Protein AF-A0A6I5MZ39-F1 (afdb_monomer_lite)

InterPro domains:
  IPR025699 ABC-2 membrane transporter-like [PF13346] (10-221)

Organism: NCBI:txid2614131

Radius of gyration: 19.81 Å; chains: 1; bounding box: 48×42×51 Å

pLDDT: mean 72.32, std 10.76, range [39.38, 86.19]

Structure (mmCIF, N/CA/C/O backbone):
data_AF-A0A6I5MZ39-F1
#
_entry.id   AF-A0A6I5MZ39-F1
#
loop_
_atom_site.group_PDB
_atom_site.id
_atom_site.type_symbol
_atom_site.label_atom_id
_atom_site.label_alt_id
_atom_site.label_comp_id
_atom_site.label_asym_id
_atom_site.label_entity_id
_atom_site.label_seq_id
_atom_site.pdbx_PDB_ins_code
_atom_site.Cartn_x
_atom_site.Cartn_y
_atom_site.Cartn_z
_atom_site.occupancy
_atom_site.B_iso_or_equiv
_atom_site.auth_seq_id
_atom_site.auth_comp_id
_atom_site.auth_asym_id
_atom_site.auth_atom_id
_atom_site.pdbx_PDB_model_num
ATOM 1 N N . MET A 1 1 ? -19.966 18.564 14.436 1.00 49.34 1 MET A N 1
ATOM 2 C CA . MET A 1 1 ? -18.890 18.215 13.482 1.00 49.34 1 MET A CA 1
ATOM 3 C C . MET A 1 1 ? -17.490 18.315 14.089 1.00 49.34 1 MET A C 1
ATOM 5 O O . MET A 1 1 ? -16.669 17.479 13.745 1.00 49.34 1 MET A O 1
ATOM 9 N N . ASP A 1 2 ? -17.203 19.226 15.031 1.00 58.03 2 ASP A N 1
ATOM 10 C CA . ASP A 1 2 ? -15.835 19.356 15.584 1.00 58.03 2 ASP A CA 1
ATOM 11 C C . ASP A 1 2 ? -15.337 18.185 16.440 1.00 58.03 2 ASP A C 1
ATOM 13 O O . ASP A 1 2 ? -14.178 17.800 16.319 1.00 58.03 2 ASP A O 1
ATOM 17 N N . LYS A 1 3 ? -16.200 17.568 17.263 1.00 60.16 3 LYS A N 1
ATOM 18 C CA . LYS A 1 3 ? -15.802 16.422 18.106 1.00 60.16 3 LYS A CA 1
ATOM 19 C C . LYS A 1 3 ? -15.348 15.202 17.301 1.00 60.16 3 LYS A C 1
ATOM 21 O O . LYS A 1 3 ? -14.524 14.435 17.7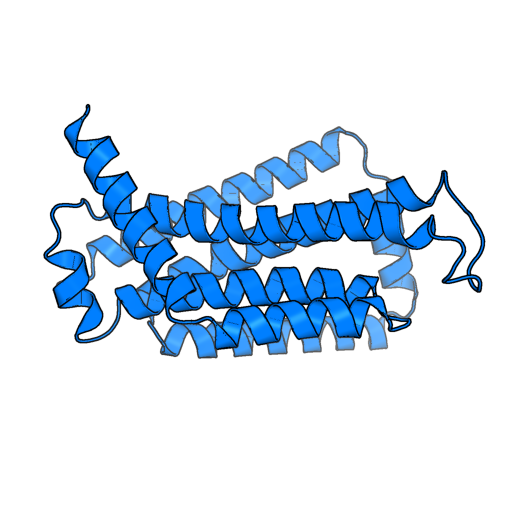70 1.00 60.16 3 LYS A O 1
ATOM 26 N N . GLU A 1 4 ? -15.890 15.011 16.104 1.00 58.03 4 GLU A N 1
ATOM 27 C CA . GLU A 1 4 ? -15.573 13.844 15.278 1.00 58.03 4 GLU A CA 1
ATOM 28 C C . GLU A 1 4 ? -14.190 13.983 14.625 1.00 58.03 4 GLU A C 1
ATOM 30 O O . GLU A 1 4 ? -13.377 13.060 14.652 1.00 58.03 4 GLU A O 1
ATOM 35 N N . ASN A 1 5 ? -13.879 15.191 14.145 1.00 62.12 5 ASN A N 1
ATOM 36 C CA . ASN A 1 5 ? -12.569 15.522 13.592 1.00 62.12 5 ASN A CA 1
ATOM 37 C C . ASN A 1 5 ? -11.463 15.514 14.654 1.00 62.12 5 ASN A C 1
ATOM 39 O O . ASN A 1 5 ? -10.340 15.112 14.356 1.00 62.12 5 ASN A O 1
ATOM 43 N N . THR A 1 6 ? -11.737 15.954 15.886 1.00 62.53 6 THR A N 1
ATOM 44 C CA . THR A 1 6 ? -10.731 15.915 16.962 1.00 62.53 6 THR A CA 1
ATOM 45 C C . THR A 1 6 ? -10.413 14.490 17.405 1.00 62.53 6 THR A C 1
ATOM 47 O O . THR A 1 6 ? -9.251 14.196 17.680 1.00 62.53 6 THR A O 1
ATOM 50 N N . VAL A 1 7 ? -11.400 13.590 17.395 1.00 66.56 7 VAL A N 1
ATOM 51 C CA . VAL A 1 7 ? -11.199 12.162 17.686 1.00 66.56 7 VAL A CA 1
ATOM 52 C C . VAL A 1 7 ? -10.332 11.493 16.615 1.00 66.56 7 VAL A C 1
ATOM 54 O O . VAL A 1 7 ? -9.343 10.850 16.964 1.00 66.56 7 VAL A O 1
ATOM 57 N N . MET A 1 8 ? -10.622 11.711 15.325 1.00 68.56 8 MET A N 1
ATOM 58 C CA . MET A 1 8 ? -9.792 11.175 14.231 1.00 68.56 8 MET A CA 1
ATOM 59 C C . MET A 1 8 ? -8.360 11.727 14.248 1.00 68.56 8 MET A C 1
ATOM 61 O O . MET A 1 8 ? -7.406 10.997 13.998 1.00 68.56 8 MET A O 1
ATOM 65 N N . LYS A 1 9 ? -8.176 13.008 14.593 1.00 68.75 9 LYS A N 1
ATOM 66 C CA . LYS A 1 9 ? -6.834 13.589 14.764 1.00 68.75 9 LYS A CA 1
ATOM 67 C C . LYS A 1 9 ? -6.064 12.930 15.909 1.00 68.75 9 LYS A C 1
ATOM 69 O O . LYS A 1 9 ? -4.863 12.719 15.780 1.00 68.75 9 LYS A O 1
ATOM 74 N N . GLY A 1 10 ? -6.733 12.604 17.016 1.00 71.19 10 GLY A N 1
ATOM 75 C CA . GLY A 1 10 ? -6.099 11.968 18.174 1.00 71.19 10 GLY A CA 1
ATOM 76 C C . GLY A 1 10 ? -5.543 10.579 17.864 1.00 71.19 10 GLY A C 1
ATOM 77 O O . GLY A 1 10 ? -4.457 10.229 18.325 1.00 71.19 10 GLY A O 1
ATOM 78 N N . LEU A 1 11 ? -6.251 9.813 17.039 1.00 73.00 11 LEU A N 1
ATOM 79 C CA . LEU A 1 11 ? -5.836 8.468 16.661 1.00 73.00 11 LEU A CA 1
ATOM 80 C C . LEU A 1 11 ? -4.684 8.505 15.626 1.00 73.00 11 LEU A C 1
ATOM 82 O O . LEU A 1 11 ? -3.687 7.804 15.801 1.00 73.00 11 LEU A O 1
ATOM 86 N N . LEU A 1 12 ? -4.700 9.470 14.694 1.00 71.62 12 LEU A N 1
ATOM 87 C CA . LEU A 1 12 ? -3.553 9.738 13.810 1.00 71.62 12 LEU A CA 1
ATOM 88 C C . LEU A 1 12 ? -2.300 10.163 14.592 1.00 71.62 12 LEU A C 1
ATOM 90 O O . LEU A 1 12 ? -1.183 9.775 14.248 1.00 71.62 12 LEU A O 1
ATOM 94 N N . ILE A 1 13 ? -2.465 10.950 15.662 1.00 77.75 13 ILE A N 1
ATOM 95 C CA . ILE A 1 13 ? -1.357 11.336 16.550 1.00 77.75 13 ILE A CA 1
ATOM 96 C C . ILE A 1 13 ? -0.809 10.115 17.299 1.00 77.75 13 ILE A C 1
ATOM 98 O O . ILE A 1 13 ? 0.408 10.009 17.448 1.00 77.75 13 ILE A O 1
ATOM 102 N N . LYS A 1 14 ? -1.668 9.182 17.736 1.00 76.06 14 LYS A N 1
ATOM 103 C CA . LYS A 1 14 ? -1.237 7.900 18.322 1.00 76.06 14 LYS A CA 1
ATOM 104 C C . LYS A 1 14 ? -0.375 7.120 17.323 1.00 76.06 14 LYS A C 1
ATOM 106 O O . LYS A 1 14 ? 0.725 6.700 17.688 1.00 76.06 14 LYS A O 1
ATOM 111 N N . ASP A 1 15 ? -0.832 6.983 16.079 1.00 73.38 15 ASP A N 1
ATOM 112 C CA . ASP A 1 15 ? -0.087 6.282 15.025 1.00 73.38 15 ASP A CA 1
ATOM 113 C C . ASP A 1 15 ? 1.254 6.982 14.717 1.00 73.38 15 ASP A C 1
ATOM 115 O O . ASP A 1 15 ? 2.275 6.315 14.548 1.00 73.38 15 ASP A O 1
ATOM 119 N N . LEU A 1 16 ? 1.310 8.318 14.744 1.00 73.56 16 LEU A N 1
ATOM 120 C CA . LEU A 1 16 ? 2.557 9.075 14.573 1.00 73.56 16 LEU A CA 1
ATOM 121 C C . LEU A 1 16 ? 3.521 8.925 15.765 1.00 73.56 16 LEU A C 1
ATOM 123 O O . LEU A 1 16 ? 4.738 8.833 15.581 1.00 73.56 16 LEU A O 1
ATOM 127 N N . LEU A 1 17 ? 3.001 8.874 16.996 1.00 75.25 17 LEU A N 1
ATOM 128 C CA . LEU A 1 17 ? 3.818 8.617 18.184 1.00 75.25 17 LEU A CA 1
ATOM 129 C C . LEU A 1 17 ? 4.459 7.229 18.124 1.00 75.25 17 LEU A C 1
ATOM 131 O O . LEU A 1 17 ? 5.620 7.075 18.499 1.00 75.25 17 LEU A O 1
ATOM 135 N N . TRP A 1 18 ? 3.728 6.241 17.607 1.00 71.38 18 TRP A N 1
ATOM 136 C CA . TRP A 1 18 ? 4.246 4.891 17.418 1.00 71.38 18 TRP A CA 1
ATOM 137 C C . TRP A 1 18 ? 5.471 4.874 16.489 1.00 71.38 18 TRP A C 1
ATOM 139 O O . TRP A 1 18 ? 6.449 4.182 16.778 1.00 71.38 18 TRP A O 1
ATOM 149 N N . TRP A 1 19 ? 5.484 5.696 15.434 1.00 66.94 19 TRP A N 1
ATOM 150 C CA . TRP A 1 19 ? 6.660 5.873 14.567 1.00 66.94 19 TRP A CA 1
ATOM 151 C C . TRP A 1 19 ? 7.855 6.459 15.316 1.00 66.94 19 TRP A C 1
ATOM 153 O O . TRP A 1 19 ? 8.976 5.972 15.175 1.00 66.94 19 TRP A O 1
ATOM 163 N N . ARG A 1 20 ? 7.622 7.457 16.174 1.00 71.19 20 ARG A N 1
ATOM 164 C CA . ARG A 1 20 ? 8.689 8.035 17.002 1.00 71.19 20 ARG A CA 1
ATOM 165 C C . ARG A 1 20 ? 9.317 6.999 17.938 1.00 71.19 20 ARG A C 1
ATOM 167 O O . ARG A 1 20 ? 10.501 7.101 18.236 1.00 71.19 20 ARG A O 1
ATOM 174 N N . THR A 1 21 ? 8.550 6.016 18.399 1.00 75.81 21 THR A N 1
ATOM 175 C CA . THR A 1 21 ? 9.062 4.932 19.248 1.00 75.81 21 THR A CA 1
ATOM 176 C C . THR A 1 21 ? 9.806 3.862 18.442 1.00 75.81 21 THR A C 1
ATOM 178 O O . THR A 1 21 ? 10.791 3.311 18.925 1.00 75.81 21 THR A O 1
ATOM 181 N N . ASN A 1 22 ? 9.403 3.601 17.195 1.00 77.38 22 ASN A N 1
ATOM 182 C CA . ASN A 1 22 ? 9.972 2.549 16.344 1.00 77.38 22 ASN A CA 1
ATOM 183 C C . ASN A 1 22 ? 11.076 3.053 15.396 1.00 77.38 22 ASN A C 1
ATOM 185 O O . ASN A 1 22 ? 11.167 2.619 14.248 1.00 77.38 22 ASN A O 1
ATOM 189 N N . VAL A 1 23 ? 11.967 3.927 15.884 1.00 77.50 23 VAL A N 1
ATOM 190 C CA . VAL A 1 23 ? 13.071 4.516 15.092 1.00 77.50 23 VAL A CA 1
ATOM 191 C C . VAL A 1 23 ? 13.934 3.451 14.409 1.00 77.50 23 VAL A C 1
ATOM 193 O O . VAL A 1 23 ? 14.389 3.660 13.290 1.00 77.50 23 VAL A O 1
ATOM 196 N N . ALA A 1 24 ? 14.115 2.285 15.036 1.00 79.69 24 ALA A N 1
ATOM 197 C CA . ALA A 1 24 ? 14.862 1.172 14.452 1.00 79.69 24 ALA A CA 1
ATOM 198 C C . ALA A 1 24 ? 14.246 0.668 13.133 1.00 79.69 24 ALA A C 1
ATOM 200 O O . ALA A 1 24 ? 14.974 0.420 12.176 1.00 79.69 24 ALA A O 1
ATOM 201 N N . GLN A 1 25 ? 12.915 0.568 13.042 1.00 77.12 25 GLN A N 1
ATOM 202 C CA . GLN A 1 25 ? 12.241 0.145 11.808 1.00 77.12 25 GLN A CA 1
ATOM 203 C C . GLN A 1 25 ? 12.386 1.197 10.703 1.00 77.12 25 GLN A C 1
ATOM 205 O O . GLN A 1 25 ? 12.624 0.849 9.547 1.00 77.12 25 GLN A O 1
ATOM 210 N N . ILE A 1 26 ? 12.322 2.481 11.067 1.00 80.19 26 ILE A N 1
ATOM 211 C CA . ILE A 1 26 ? 12.570 3.598 10.144 1.00 80.19 26 ILE A CA 1
ATOM 212 C C . ILE A 1 26 ? 14.010 3.556 9.630 1.00 80.19 26 ILE A C 1
ATOM 214 O O . ILE A 1 26 ? 14.243 3.694 8.432 1.00 80.19 26 ILE A O 1
ATOM 218 N N . ALA A 1 27 ? 14.973 3.337 10.525 1.00 83.06 27 ALA A N 1
ATOM 219 C CA . ALA A 1 27 ? 16.387 3.263 10.183 1.00 83.06 27 ALA A CA 1
ATOM 220 C C . ALA A 1 27 ? 16.676 2.099 9.225 1.00 83.06 27 ALA A C 1
ATOM 222 O O . ALA A 1 27 ? 17.417 2.280 8.262 1.00 83.06 27 ALA A O 1
ATOM 223 N N . VAL A 1 28 ? 16.051 0.935 9.437 1.00 84.94 28 VAL A N 1
ATOM 224 C CA . VAL A 1 28 ? 16.162 -0.212 8.522 1.00 84.94 28 VAL A CA 1
ATOM 225 C C . VAL A 1 28 ? 15.576 0.119 7.150 1.00 84.94 28 VAL A C 1
ATOM 227 O O . VAL A 1 28 ? 16.237 -0.134 6.146 1.00 84.94 28 VAL A O 1
ATOM 230 N N . LEU A 1 29 ? 14.384 0.724 7.085 1.00 83.12 29 LEU A N 1
ATOM 231 C CA . LEU A 1 29 ? 13.783 1.152 5.815 1.00 83.12 29 LEU A CA 1
ATOM 232 C C . LEU A 1 29 ? 14.675 2.161 5.078 1.00 83.12 29 LEU A C 1
ATOM 234 O O . LEU A 1 29 ? 14.913 2.010 3.882 1.00 83.12 29 LEU A O 1
ATOM 238 N N . ALA A 1 30 ? 15.219 3.149 5.789 1.00 82.75 30 ALA A N 1
ATOM 239 C CA . ALA A 1 30 ? 16.128 4.139 5.217 1.00 82.75 30 ALA A CA 1
ATOM 240 C C . ALA A 1 30 ? 17.433 3.500 4.708 1.00 82.75 30 ALA A C 1
ATOM 242 O O . ALA A 1 30 ? 17.871 3.795 3.597 1.00 82.75 30 ALA A O 1
ATOM 243 N N . ALA A 1 31 ? 18.027 2.585 5.479 1.00 84.88 31 ALA A N 1
ATOM 244 C CA . ALA A 1 31 ? 19.218 1.846 5.067 1.00 84.88 31 ALA A CA 1
ATOM 245 C C . ALA A 1 31 ? 18.956 1.004 3.810 1.00 84.88 31 ALA A C 1
ATOM 247 O O . ALA A 1 31 ? 19.798 0.965 2.913 1.00 84.88 31 ALA A O 1
ATOM 248 N N . LEU A 1 32 ? 17.774 0.385 3.715 1.00 82.00 32 LEU A N 1
ATOM 249 C CA . LEU A 1 32 ? 17.356 -0.387 2.548 1.00 82.00 32 LEU A CA 1
ATOM 250 C C . LEU A 1 32 ? 17.297 0.495 1.292 1.00 82.00 32 LEU A C 1
ATOM 252 O O . LEU A 1 32 ? 17.855 0.133 0.259 1.00 82.00 32 LEU A O 1
ATOM 256 N N . VAL A 1 33 ? 16.687 1.680 1.401 1.00 81.69 33 VAL A N 1
ATOM 257 C CA . VAL A 1 33 ? 16.603 2.656 0.302 1.00 81.69 33 VAL A CA 1
ATOM 258 C C . VAL A 1 33 ? 17.989 3.082 -0.166 1.00 81.69 33 VAL A C 1
ATOM 260 O O . VAL A 1 33 ? 18.241 3.110 -1.371 1.00 81.69 33 VAL A O 1
ATOM 263 N N . VAL A 1 34 ? 18.896 3.394 0.762 1.00 81.31 34 VAL A N 1
ATOM 264 C CA . VAL A 1 34 ? 20.268 3.805 0.427 1.00 81.31 34 VAL A CA 1
ATOM 265 C C . VAL A 1 34 ? 21.027 2.660 -0.242 1.00 81.31 34 VAL A C 1
ATOM 267 O O . VAL A 1 34 ? 21.613 2.855 -1.304 1.00 81.31 34 VAL A O 1
ATOM 270 N N . CYS A 1 35 ? 20.967 1.456 0.330 1.00 80.94 35 CYS A N 1
ATOM 271 C CA . CYS A 1 35 ? 21.651 0.279 -0.201 1.00 80.94 35 CYS A CA 1
ATOM 272 C C . CYS A 1 35 ? 21.193 -0.040 -1.630 1.00 80.94 35 CYS A C 1
ATOM 274 O O . CYS A 1 35 ? 22.022 -0.177 -2.530 1.00 80.94 35 CYS A O 1
ATOM 276 N N . TYR A 1 36 ? 19.878 -0.062 -1.864 1.00 77.00 36 TYR A N 1
ATOM 277 C CA . TYR A 1 36 ? 19.345 -0.311 -3.197 1.00 77.00 36 TYR A CA 1
ATOM 278 C C . TYR A 1 36 ? 19.619 0.831 -4.174 1.00 77.00 36 TYR A C 1
ATOM 280 O O . TYR A 1 36 ? 19.832 0.548 -5.350 1.00 77.00 36 TYR A O 1
ATOM 288 N N . SER A 1 37 ? 19.679 2.087 -3.715 1.00 73.12 37 SER A N 1
ATOM 289 C CA . SER A 1 37 ? 20.019 3.237 -4.570 1.00 73.12 37 SER A CA 1
ATOM 290 C C . SER A 1 37 ? 21.448 3.177 -5.116 1.00 73.12 37 SER A C 1
ATOM 292 O O . SER A 1 37 ? 21.699 3.718 -6.189 1.00 73.12 37 SER A O 1
ATOM 294 N N . CYS A 1 38 ? 22.365 2.509 -4.411 1.00 71.75 38 CYS A N 1
ATOM 295 C CA . CYS A 1 38 ? 23.747 2.296 -4.850 1.00 71.75 38 CYS A CA 1
ATOM 296 C C . CYS A 1 38 ? 23.948 0.994 -5.647 1.00 71.75 38 CYS A C 1
ATOM 298 O O . CYS A 1 38 ? 25.041 0.757 -6.151 1.00 71.75 38 CYS A O 1
ATOM 300 N N . SER A 1 39 ? 22.929 0.137 -5.729 1.00 74.88 39 SER A N 1
ATOM 301 C CA . SER A 1 39 ? 22.985 -1.140 -6.453 1.00 74.88 39 SER A CA 1
ATOM 302 C C . SER A 1 39 ? 22.513 -0.993 -7.900 1.00 74.88 39 SER A C 1
ATOM 304 O O . SER A 1 39 ? 21.777 -0.062 -8.204 1.00 74.88 39 SER A O 1
ATOM 306 N N . ASP A 1 40 ? 22.814 -1.950 -8.780 1.00 66.94 40 ASP A N 1
ATOM 307 C CA . ASP A 1 40 ? 22.222 -1.984 -10.130 1.00 66.94 40 ASP A CA 1
ATOM 308 C C . ASP A 1 40 ? 20.707 -2.285 -10.111 1.00 66.94 40 ASP A C 1
ATOM 310 O O . ASP A 1 40 ? 19.979 -1.965 -11.050 1.00 66.94 40 ASP A O 1
ATOM 314 N N . ALA A 1 41 ? 20.190 -2.815 -8.997 1.00 69.75 41 ALA A N 1
ATOM 315 C CA . ALA A 1 41 ? 18.792 -3.203 -8.804 1.00 69.75 41 ALA A CA 1
ATOM 316 C C . ALA A 1 41 ? 17.913 -2.093 -8.179 1.00 69.75 41 ALA A C 1
ATOM 318 O O . ALA A 1 41 ? 16.965 -2.384 -7.442 1.00 69.75 41 ALA A O 1
ATOM 319 N N . ARG A 1 42 ? 18.190 -0.812 -8.474 1.00 71.44 42 ARG A N 1
ATOM 320 C CA . ARG A 1 42 ? 17.499 0.366 -7.884 1.00 71.44 42 ARG A CA 1
ATOM 321 C C . ARG A 1 42 ? 15.977 0.289 -7.986 1.00 71.44 42 ARG A C 1
ATOM 323 O O . ARG A 1 42 ? 15.268 0.495 -7.006 1.00 71.44 42 ARG A O 1
ATOM 330 N N . ILE A 1 43 ? 15.489 -0.059 -9.176 1.00 70.75 43 ILE A N 1
ATOM 331 C CA . ILE A 1 43 ? 14.060 -0.177 -9.495 1.00 70.75 43 ILE A CA 1
ATOM 332 C C . ILE A 1 43 ? 13.371 -1.199 -8.584 1.00 70.75 43 ILE A C 1
ATOM 334 O O . ILE A 1 43 ? 12.319 -0.921 -8.005 1.00 70.75 43 ILE A O 1
ATOM 338 N N . PHE A 1 44 ? 13.979 -2.377 -8.440 1.00 71.81 44 PHE A N 1
ATOM 339 C CA . PHE A 1 44 ? 13.460 -3.434 -7.582 1.00 71.81 44 PHE A CA 1
ATOM 340 C C . PHE A 1 44 ? 13.443 -2.986 -6.119 1.00 71.81 44 PHE A C 1
ATOM 342 O O . PHE A 1 44 ? 12.431 -3.140 -5.436 1.00 71.81 44 PHE A O 1
ATOM 349 N N . GLY A 1 45 ? 14.523 -2.355 -5.659 1.00 75.88 45 GLY A N 1
ATOM 350 C CA . GLY A 1 45 ? 14.622 -1.840 -4.298 1.00 75.88 45 GLY A CA 1
ATOM 351 C C . GLY A 1 45 ? 13.563 -0.800 -3.941 1.00 75.88 45 GLY A C 1
ATOM 352 O O . GLY A 1 45 ? 13.004 -0.844 -2.842 1.00 75.88 45 GLY A O 1
ATOM 353 N N . TYR A 1 46 ? 13.228 0.103 -4.864 1.00 77.50 46 TYR A N 1
ATOM 354 C CA . TYR A 1 46 ? 12.177 1.101 -4.645 1.00 77.50 46 TYR A CA 1
ATOM 355 C C . TYR A 1 46 ? 10.788 0.467 -4.546 1.00 77.50 46 TYR A C 1
ATOM 357 O O . TYR A 1 46 ? 10.052 0.757 -3.600 1.00 77.50 46 TYR A O 1
ATOM 365 N N . LEU A 1 47 ? 10.453 -0.454 -5.456 1.00 77.94 47 LEU A N 1
ATOM 366 C CA . LEU A 1 47 ? 9.191 -1.203 -5.397 1.00 77.94 47 LEU A CA 1
ATOM 367 C C . LEU A 1 47 ? 9.079 -2.006 -4.097 1.00 77.94 47 LEU A C 1
ATOM 369 O O . LEU A 1 47 ? 8.059 -1.957 -3.408 1.00 77.94 47 LEU A O 1
ATOM 373 N N . PHE A 1 48 ? 10.150 -2.704 -3.734 1.00 80.12 48 PHE A N 1
ATOM 374 C CA . PHE A 1 48 ? 10.201 -3.526 -2.535 1.00 80.12 48 PHE A CA 1
ATOM 375 C C . PHE A 1 48 ? 10.061 -2.694 -1.252 1.00 80.12 48 PHE A C 1
ATOM 377 O O . PHE A 1 48 ? 9.317 -3.075 -0.348 1.00 80.12 48 PHE A O 1
ATOM 384 N N . THR A 1 49 ? 10.687 -1.515 -1.193 1.00 82.81 49 THR A N 1
ATOM 385 C CA . THR A 1 49 ? 10.559 -0.595 -0.050 1.00 82.81 49 THR A CA 1
ATOM 386 C C . THR A 1 49 ? 9.115 -0.122 0.135 1.00 82.81 49 THR A C 1
ATOM 388 O O . THR A 1 49 ? 8.608 -0.119 1.261 1.00 82.81 49 THR A O 1
ATOM 391 N N . CYS A 1 50 ? 8.421 0.236 -0.952 1.00 83.31 50 CYS A N 1
ATOM 392 C CA . CYS A 1 50 ? 7.003 0.603 -0.894 1.00 83.31 50 CYS A CA 1
ATOM 393 C C . CYS A 1 50 ? 6.154 -0.536 -0.314 1.00 83.31 50 CYS A C 1
ATOM 395 O O . CYS A 1 50 ? 5.350 -0.303 0.589 1.00 83.31 50 CYS A O 1
ATOM 397 N N . LEU A 1 51 ? 6.372 -1.772 -0.774 1.00 82.75 51 LEU A N 1
ATOM 398 C CA . LEU A 1 51 ? 5.628 -2.944 -0.300 1.00 82.75 51 LEU A CA 1
ATOM 399 C C . LEU A 1 51 ? 5.895 -3.258 1.178 1.00 82.75 51 LEU A C 1
ATOM 401 O O . LEU A 1 51 ? 4.946 -3.484 1.931 1.00 82.75 51 LEU A O 1
ATOM 405 N N . ILE A 1 52 ? 7.156 -3.213 1.627 1.00 84.19 52 ILE A N 1
ATOM 406 C CA . ILE A 1 52 ? 7.479 -3.403 3.051 1.00 84.19 52 ILE A CA 1
ATOM 407 C C . ILE A 1 52 ? 6.797 -2.329 3.896 1.00 84.19 52 ILE A C 1
ATOM 409 O O . ILE A 1 52 ? 6.244 -2.638 4.950 1.00 84.19 52 ILE A O 1
ATOM 413 N N . THR A 1 53 ? 6.800 -1.077 3.434 1.00 84.50 53 THR A N 1
ATOM 414 C CA . THR A 1 53 ? 6.182 0.030 4.172 1.00 84.50 53 THR A CA 1
ATOM 415 C C . THR A 1 53 ? 4.697 -0.249 4.413 1.00 84.50 53 THR A C 1
ATOM 417 O O . THR A 1 53 ? 4.242 -0.169 5.553 1.00 84.50 53 THR A O 1
ATOM 420 N N . VAL A 1 54 ? 3.950 -0.673 3.386 1.00 86.19 54 VAL A N 1
ATOM 421 C CA . VAL A 1 54 ? 2.536 -1.078 3.535 1.00 86.19 54 VAL A CA 1
ATOM 422 C C . VAL A 1 54 ? 2.385 -2.230 4.526 1.00 86.19 54 VAL A C 1
ATOM 424 O O . VAL A 1 54 ? 1.516 -2.182 5.395 1.00 86.19 54 VAL A O 1
ATOM 427 N N . ALA A 1 55 ? 3.238 -3.252 4.432 1.00 83.25 55 ALA A N 1
ATOM 428 C CA . ALA A 1 55 ? 3.188 -4.411 5.320 1.00 83.25 55 ALA A CA 1
ATOM 429 C C . ALA A 1 55 ? 3.399 -4.031 6.797 1.00 83.25 55 ALA A C 1
ATOM 431 O O . ALA A 1 55 ? 2.719 -4.568 7.675 1.00 83.25 55 ALA A O 1
ATOM 432 N N . VAL A 1 56 ? 4.285 -3.068 7.078 1.00 83.69 56 VAL A N 1
ATOM 433 C CA . VAL A 1 56 ? 4.487 -2.523 8.430 1.00 83.69 56 VAL A CA 1
ATOM 434 C C . VAL A 1 56 ? 3.213 -1.839 8.934 1.00 83.69 56 VAL A C 1
ATOM 436 O O . VAL A 1 56 ? 2.785 -2.126 10.052 1.00 83.69 56 VAL A O 1
ATOM 439 N N . PHE A 1 57 ? 2.561 -1.006 8.115 1.00 83.75 57 PHE A N 1
ATOM 440 C CA . PHE A 1 57 ? 1.314 -0.323 8.497 1.00 83.75 57 PHE A CA 1
ATOM 441 C C . PHE A 1 57 ? 0.129 -1.274 8.687 1.00 83.75 57 PHE A C 1
ATOM 443 O O . PHE A 1 57 ? -0.666 -1.104 9.610 1.00 83.75 57 PHE A O 1
ATOM 450 N N . ILE A 1 58 ? 0.027 -2.322 7.872 1.00 82.69 58 ILE A N 1
ATOM 451 C CA . ILE A 1 58 ? -0.953 -3.383 8.118 1.00 82.69 58 ILE A CA 1
ATOM 452 C C . ILE A 1 58 ? -0.644 -4.054 9.460 1.00 82.69 58 ILE A C 1
ATOM 454 O O . ILE A 1 58 ? -1.552 -4.283 10.256 1.00 82.69 58 ILE A O 1
ATOM 458 N N . GLY A 1 59 ? 0.634 -4.317 9.750 1.00 77.50 59 GLY A N 1
ATOM 459 C CA . GLY A 1 59 ? 1.072 -4.873 11.026 1.00 77.50 59 GLY A CA 1
ATOM 460 C C . GLY A 1 59 ? 0.652 -4.024 12.229 1.00 77.50 59 GLY A C 1
ATOM 461 O O . GLY A 1 59 ? 0.127 -4.564 13.204 1.00 77.50 59 GLY A O 1
ATOM 462 N N . THR A 1 60 ? 0.809 -2.702 12.173 1.00 79.19 60 THR A N 1
ATOM 463 C CA . THR A 1 60 ? 0.351 -1.829 13.269 1.00 79.19 60 THR A CA 1
ATOM 464 C C . THR A 1 60 ? -1.167 -1.865 13.426 1.00 79.19 60 THR A C 1
ATOM 466 O O . THR A 1 60 ? -1.663 -1.953 14.549 1.00 79.19 60 THR A O 1
ATOM 469 N N . ALA A 1 61 ? -1.910 -1.898 12.317 1.00 79.38 61 ALA A N 1
ATOM 470 C CA . ALA A 1 61 ? -3.362 -2.030 12.347 1.00 79.38 61 ALA A CA 1
ATOM 471 C C . ALA A 1 61 ? -3.823 -3.361 12.968 1.00 79.38 61 ALA A C 1
ATOM 473 O O . ALA A 1 61 ? -4.798 -3.360 13.717 1.00 79.38 61 ALA A O 1
ATOM 474 N N . THR A 1 62 ? -3.137 -4.485 12.710 1.00 79.94 62 THR A N 1
ATOM 475 C CA . THR A 1 62 ? -3.497 -5.769 13.350 1.00 79.94 62 THR A CA 1
ATOM 476 C C . THR A 1 62 ? -3.166 -5.773 14.838 1.00 79.94 62 THR A C 1
ATOM 478 O O . THR A 1 62 ? -3.957 -6.269 15.635 1.00 79.94 62 THR A O 1
ATOM 481 N N . ALA A 1 63 ? -2.041 -5.165 15.227 1.00 74.94 63 ALA A N 1
ATOM 482 C CA . ALA A 1 63 ? -1.620 -5.094 16.624 1.00 74.94 63 ALA A CA 1
ATOM 483 C C . ALA A 1 63 ? -2.625 -4.322 17.498 1.00 74.94 63 ALA A C 1
ATOM 485 O O . ALA A 1 63 ? -2.801 -4.662 18.664 1.00 74.94 63 ALA A O 1
ATOM 486 N N . ASP A 1 64 ? -3.325 -3.333 16.932 1.00 74.62 64 ASP A N 1
ATOM 487 C CA . ASP A 1 64 ? -4.395 -2.592 17.613 1.00 74.62 64 ASP A CA 1
ATOM 488 C C . ASP A 1 64 ? -5.671 -3.427 17.850 1.00 74.62 64 ASP A C 1
ATOM 490 O O . ASP A 1 64 ? -6.487 -3.065 18.696 1.00 74.62 64 ASP A O 1
ATOM 494 N N . VAL A 1 65 ? -5.858 -4.536 17.126 1.00 74.00 65 VAL A N 1
ATOM 495 C CA . VAL A 1 65 ? -7.051 -5.406 17.202 1.00 74.00 65 VAL A CA 1
ATOM 496 C C . VAL A 1 65 ? -6.778 -6.679 18.021 1.00 74.00 65 VAL A C 1
ATOM 498 O O . VAL A 1 65 ? -7.686 -7.462 18.294 1.00 74.00 65 VAL A O 1
ATOM 501 N N . GLU A 1 66 ? -5.545 -6.877 18.486 1.00 75.06 66 GLU A N 1
ATOM 502 C CA . GLU A 1 66 ? -5.115 -8.093 19.175 1.00 75.06 66 GLU A CA 1
ATOM 503 C C . GLU A 1 66 ? -4.957 -7.924 20.691 1.00 75.06 66 GLU A C 1
ATOM 505 O O . GLU A 1 66 ? -4.426 -6.931 21.193 1.00 75.06 66 GLU A O 1
ATOM 510 N N . GLY A 1 67 ? -5.355 -8.966 21.427 1.00 71.19 67 GLY A N 1
ATOM 511 C CA . GLY A 1 67 ? -5.027 -9.154 22.841 1.00 71.19 67 GLY A CA 1
ATOM 512 C C . GLY A 1 67 ? -5.394 -7.968 23.738 1.00 71.19 67 GLY A C 1
ATOM 513 O O . GLY A 1 67 ? -6.496 -7.424 23.675 1.00 71.19 67 GLY A O 1
ATOM 514 N N . ASN A 1 68 ? -4.456 -7.571 24.601 1.00 65.75 68 ASN A N 1
ATOM 515 C CA . ASN A 1 68 ? -4.647 -6.455 25.533 1.00 65.75 68 ASN A CA 1
ATOM 516 C C . ASN A 1 68 ? -4.664 -5.081 24.840 1.00 65.75 68 ASN A C 1
ATOM 518 O O . ASN A 1 68 ? -5.297 -4.154 25.349 1.00 65.75 68 ASN A O 1
ATOM 522 N N . SER A 1 69 ? -4.028 -4.955 23.674 1.00 64.38 69 SER A N 1
ATOM 523 C CA . SER A 1 69 ? -3.980 -3.718 22.885 1.00 64.38 69 SER A CA 1
ATOM 524 C C . SER A 1 69 ? -5.364 -3.314 22.377 1.00 64.38 69 SER A C 1
ATOM 526 O O . SER A 1 69 ? -5.692 -2.124 22.341 1.00 64.38 69 SER A O 1
ATOM 528 N N . ALA A 1 70 ? -6.207 -4.302 22.059 1.00 70.56 70 ALA A N 1
ATOM 529 C CA . ALA A 1 70 ? -7.584 -4.076 21.638 1.00 70.56 70 ALA A CA 1
ATOM 530 C C . ALA A 1 70 ? -8.422 -3.414 22.737 1.00 70.56 70 ALA A C 1
ATOM 532 O O . ALA A 1 70 ? -9.088 -2.412 22.487 1.00 70.56 70 ALA A O 1
ATOM 533 N N . ARG A 1 71 ? -8.335 -3.893 23.984 1.00 70.44 71 ARG A N 1
ATOM 534 C CA . ARG A 1 71 ? -9.091 -3.318 25.115 1.00 70.44 71 ARG A CA 1
ATOM 535 C C . ARG A 1 71 ? -8.699 -1.867 25.397 1.00 70.44 71 ARG A C 1
ATOM 537 O O . ARG A 1 71 ? -9.558 -1.032 25.666 1.00 70.44 71 ARG A O 1
ATOM 544 N N . GLN A 1 72 ? -7.413 -1.542 25.296 1.00 71.56 72 GLN A N 1
ATOM 545 C CA . GLN A 1 72 ? -6.941 -0.167 25.467 1.00 71.56 72 GLN A CA 1
ATOM 546 C C . GLN A 1 72 ? -7.329 0.737 24.288 1.00 71.56 72 GLN A C 1
ATOM 548 O O . GLN A 1 72 ? -7.567 1.928 24.468 1.00 71.56 72 GLN A O 1
ATOM 553 N N . THR A 1 73 ? -7.409 0.181 23.081 1.00 69.06 73 THR A N 1
ATOM 554 C CA . THR A 1 73 ? -7.757 0.950 21.884 1.00 69.06 73 THR A CA 1
ATOM 555 C C . THR A 1 73 ? -9.263 1.209 21.837 1.00 69.06 73 THR A C 1
ATOM 557 O O . THR A 1 73 ? -9.671 2.359 21.744 1.00 69.06 73 THR A O 1
ATOM 560 N N . PHE A 1 74 ? -10.111 0.197 22.028 1.00 70.75 74 PHE A N 1
ATOM 561 C CA . PHE A 1 74 ? -11.574 0.342 21.949 1.00 70.75 74 PHE A CA 1
ATOM 562 C C . PHE A 1 74 ? -12.241 0.979 23.180 1.00 70.75 74 PHE A C 1
ATOM 564 O O . PHE A 1 74 ? -13.454 1.176 23.176 1.00 70.75 74 PHE A O 1
ATOM 571 N N . THR A 1 75 ? -11.477 1.344 24.211 1.00 74.62 75 THR A N 1
ATOM 572 C CA . THR A 1 75 ? -11.962 2.199 25.312 1.00 74.62 75 THR A CA 1
ATOM 573 C C . THR A 1 75 ? -11.885 3.691 24.982 1.00 74.62 75 THR A C 1
ATOM 575 O O . THR A 1 75 ? -12.496 4.505 25.676 1.00 74.62 75 THR A O 1
ATOM 578 N N . MET A 1 76 ? -11.172 4.073 23.919 1.00 70.19 76 MET A N 1
ATOM 579 C CA . MET A 1 76 ? -11.142 5.456 23.449 1.00 70.19 76 MET A CA 1
ATOM 580 C C . MET A 1 76 ? -12.471 5.828 22.760 1.00 70.19 76 MET A C 1
ATOM 582 O O . MET A 1 76 ? -13.114 4.972 22.150 1.00 70.19 76 MET A O 1
ATOM 586 N N . PRO A 1 77 ? -12.903 7.104 22.818 1.00 74.00 77 PRO A N 1
ATOM 587 C CA . PRO A 1 77 ? -14.227 7.531 22.362 1.00 74.00 77 PRO A CA 1
ATOM 588 C C . PRO A 1 77 ? -14.305 7.692 20.831 1.00 74.00 77 PRO A C 1
ATOM 590 O O . PRO A 1 77 ? -14.571 8.786 20.333 1.00 74.00 77 PRO A O 1
ATOM 593 N N . PHE A 1 78 ? -14.080 6.614 20.076 1.00 76.38 78 PHE A N 1
ATOM 594 C CA . PHE A 1 78 ? -14.216 6.576 18.616 1.00 76.38 78 PHE A CA 1
ATOM 595 C C . PHE A 1 78 ? -15.210 5.506 18.157 1.00 76.38 78 PHE A C 1
ATOM 597 O O . PHE A 1 78 ? -15.498 4.531 18.852 1.00 76.38 78 PHE A O 1
ATOM 604 N N . THR A 1 79 ? -15.739 5.664 16.943 1.00 79.50 79 THR A N 1
ATOM 605 C CA . THR A 1 79 ? -16.615 4.650 16.341 1.00 79.50 79 THR A CA 1
ATOM 606 C C . THR A 1 79 ? -15.810 3.610 15.562 1.00 79.50 79 THR A C 1
ATOM 608 O O . THR A 1 79 ? -14.789 3.916 14.946 1.00 79.50 79 THR A O 1
ATOM 611 N N . ARG A 1 80 ? -16.311 2.369 15.479 1.00 77.19 80 ARG A N 1
ATOM 612 C CA . ARG A 1 80 ? -15.676 1.302 14.674 1.00 77.19 80 ARG A CA 1
ATOM 613 C C . ARG A 1 80 ? -15.490 1.695 13.198 1.00 77.19 80 ARG A C 1
ATOM 615 O O . ARG A 1 80 ? -14.576 1.209 12.545 1.00 77.19 80 ARG A O 1
ATOM 622 N N . ARG A 1 81 ? -16.339 2.588 12.669 1.00 76.81 81 ARG A N 1
ATOM 623 C CA . ARG A 1 81 ? -16.215 3.127 11.303 1.00 76.81 81 ARG A CA 1
ATOM 624 C C . ARG A 1 81 ? -15.030 4.074 11.149 1.00 76.81 81 ARG A C 1
ATOM 626 O O . ARG A 1 81 ? -14.328 3.971 10.147 1.00 76.81 81 ARG A O 1
ATOM 633 N N . GLN A 1 82 ? -14.813 4.952 12.126 1.00 78.44 82 GLN A N 1
ATOM 634 C CA . GLN A 1 82 ? -13.682 5.883 12.141 1.00 78.44 82 GLN A CA 1
ATOM 635 C C . GLN A 1 82 ? -12.358 5.130 12.249 1.00 78.44 82 GLN A C 1
ATOM 637 O O . GLN A 1 82 ? -11.456 5.408 11.471 1.00 78.44 82 GLN A O 1
ATOM 642 N N . PHE A 1 83 ? -12.296 4.103 13.105 1.00 82.00 83 PHE A N 1
ATOM 643 C CA . PHE A 1 83 ? -11.121 3.235 13.208 1.00 82.00 83 PHE A CA 1
ATOM 644 C C . PHE A 1 83 ? -10.746 2.613 11.856 1.00 82.00 83 PHE A C 1
ATOM 646 O O . PHE A 1 83 ? -9.608 2.725 11.410 1.00 82.00 83 PHE A O 1
ATOM 653 N N . VAL A 1 84 ? -11.707 1.986 11.162 1.00 80.75 84 VAL A N 1
ATOM 654 C CA . VAL A 1 84 ? -11.425 1.370 9.856 1.00 80.75 84 VAL A CA 1
ATOM 655 C C . VAL A 1 84 ? -11.040 2.442 8.832 1.00 80.75 84 VAL A C 1
ATOM 657 O O . VAL A 1 84 ? -10.046 2.272 8.137 1.00 80.75 84 VAL A O 1
ATOM 660 N N . ALA A 1 85 ? -11.774 3.557 8.749 1.00 81.25 85 ALA A N 1
ATOM 661 C CA . ALA A 1 85 ? -11.490 4.621 7.780 1.00 81.25 85 ALA A CA 1
ATOM 662 C C . ALA A 1 85 ? -10.072 5.185 7.932 1.00 81.25 85 ALA A C 1
ATOM 664 O O . ALA A 1 85 ? -9.364 5.366 6.944 1.00 81.25 85 ALA A O 1
ATOM 665 N N . GLU A 1 86 ? -9.640 5.404 9.165 1.00 83.06 86 GLU A N 1
ATOM 666 C CA . GLU A 1 86 ? -8.296 5.872 9.446 1.00 83.06 86 GLU A CA 1
ATOM 667 C C . GLU A 1 86 ? -7.232 4.833 9.126 1.00 83.06 86 GLU A C 1
ATOM 669 O O . GLU A 1 86 ? -6.256 5.175 8.473 1.00 83.06 86 GLU A O 1
ATOM 674 N N . LYS A 1 87 ? -7.408 3.562 9.507 1.00 84.12 87 LYS A N 1
ATOM 675 C CA . LYS A 1 87 ? -6.400 2.542 9.188 1.00 84.12 87 LYS A CA 1
ATOM 676 C C . LYS A 1 87 ? -6.231 2.360 7.680 1.00 84.12 87 LYS A C 1
ATOM 678 O O . LYS A 1 87 ? -5.099 2.208 7.228 1.00 84.12 87 LYS A O 1
ATOM 683 N N . TYR A 1 88 ? -7.306 2.466 6.893 1.00 84.69 88 TYR A N 1
ATOM 684 C CA . TYR A 1 88 ? -7.196 2.534 5.429 1.00 84.69 88 TYR A CA 1
ATOM 685 C C . TYR A 1 88 ? -6.460 3.793 4.963 1.00 84.69 88 TYR A C 1
ATOM 687 O O . TYR A 1 88 ? -5.594 3.694 4.095 1.00 84.69 88 TYR A O 1
ATOM 695 N N . LEU A 1 89 ? -6.764 4.961 5.539 1.00 85.50 89 LEU A N 1
ATOM 696 C CA . LEU A 1 89 ? -6.085 6.210 5.197 1.00 85.50 89 LEU A CA 1
ATOM 697 C C . LEU A 1 89 ? -4.586 6.135 5.507 1.00 85.50 89 LEU A C 1
ATOM 699 O O . LEU A 1 89 ? -3.781 6.476 4.650 1.00 85.50 89 LEU A O 1
ATOM 703 N N . THR A 1 90 ? -4.198 5.641 6.681 1.00 83.75 90 THR A N 1
ATOM 704 C CA . THR A 1 90 ? -2.798 5.518 7.101 1.00 83.75 90 THR A CA 1
ATOM 705 C C . THR A 1 90 ? -2.052 4.478 6.258 1.00 83.75 90 THR A C 1
ATOM 707 O O . THR A 1 90 ? -0.943 4.756 5.800 1.00 83.75 90 THR A O 1
ATOM 710 N N . CYS A 1 91 ? -2.669 3.321 5.978 1.00 85.56 91 CYS A N 1
ATOM 711 C CA . CYS A 1 91 ? -2.074 2.279 5.129 1.00 85.56 91 CYS A CA 1
ATOM 712 C C . CYS A 1 91 ? -1.935 2.698 3.659 1.00 85.56 91 CYS A C 1
ATOM 714 O O . CYS A 1 91 ? -1.066 2.174 2.971 1.00 85.56 91 CYS A O 1
ATOM 716 N N . LEU A 1 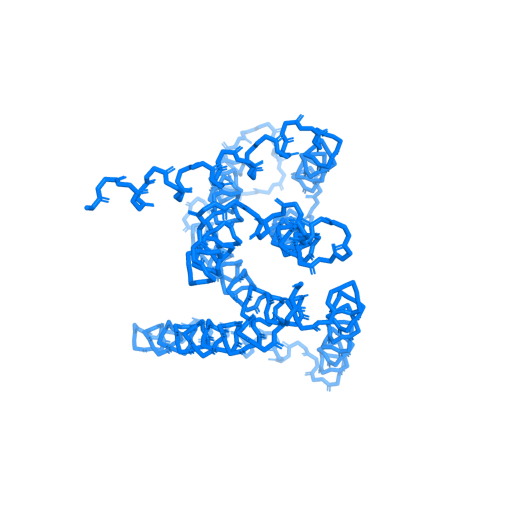92 ? -2.755 3.633 3.171 1.00 85.62 92 LEU A N 1
ATOM 717 C CA . LEU A 1 92 ? -2.655 4.142 1.803 1.00 85.62 92 LEU A CA 1
ATOM 718 C C . LEU A 1 92 ? -1.724 5.362 1.713 1.00 85.62 92 LEU A C 1
ATOM 720 O O . LEU A 1 92 ? -0.844 5.413 0.857 1.00 85.62 92 LEU A O 1
ATOM 724 N N . ALA A 1 93 ? -1.907 6.345 2.597 1.00 84.88 93 ALA A N 1
ATOM 725 C CA . ALA A 1 93 ? -1.245 7.643 2.515 1.00 84.88 93 ALA A CA 1
ATOM 726 C C . ALA A 1 93 ? 0.249 7.559 2.832 1.00 84.88 93 ALA A C 1
ATOM 728 O O . ALA A 1 93 ? 1.053 8.148 2.114 1.00 84.88 93 ALA A O 1
ATOM 729 N N . MET A 1 94 ? 0.646 6.821 3.872 1.00 84.31 94 MET A N 1
ATOM 730 C CA . MET A 1 94 ? 2.052 6.785 4.282 1.00 84.31 94 MET A CA 1
ATOM 731 C C . MET A 1 94 ? 2.947 6.069 3.260 1.00 84.31 94 MET A C 1
ATOM 733 O O . MET A 1 94 ? 3.965 6.644 2.868 1.00 84.31 94 MET A O 1
ATOM 737 N N . PRO A 1 95 ? 2.581 4.885 2.733 1.00 84.25 95 PRO A N 1
ATOM 738 C CA . PRO A 1 95 ? 3.349 4.262 1.660 1.00 84.25 95 PRO A CA 1
ATOM 739 C C . PRO A 1 95 ? 3.314 5.063 0.357 1.00 84.25 95 PRO A C 1
ATOM 741 O O . PRO A 1 95 ? 4.313 5.082 -0.356 1.00 84.25 95 PRO A O 1
ATOM 744 N N . ALA A 1 96 ? 2.216 5.768 0.055 1.00 83.94 96 ALA A N 1
ATOM 745 C CA . ALA A 1 96 ? 2.156 6.662 -1.102 1.00 83.94 96 ALA A CA 1
ATOM 746 C C . ALA A 1 96 ? 3.112 7.859 -0.963 1.00 83.94 96 ALA A C 1
ATOM 748 O O . ALA A 1 96 ? 3.764 8.227 -1.938 1.00 83.94 96 ALA A O 1
ATOM 749 N N . LEU A 1 97 ? 3.248 8.435 0.237 1.00 84.69 97 LEU A N 1
ATOM 750 C CA . LEU A 1 97 ? 4.227 9.492 0.514 1.00 84.69 97 LEU A CA 1
ATOM 751 C C . LEU A 1 97 ? 5.662 8.983 0.350 1.00 84.69 97 LEU A C 1
ATOM 753 O O . LEU A 1 97 ? 6.465 9.633 -0.317 1.00 84.69 97 LEU A O 1
ATOM 757 N N . VAL A 1 98 ? 5.976 7.805 0.899 1.00 84.00 98 VAL A N 1
ATOM 758 C CA . VAL A 1 98 ? 7.289 7.167 0.706 1.00 84.00 98 VAL A CA 1
ATOM 759 C C . VAL A 1 98 ? 7.539 6.899 -0.779 1.00 84.00 98 VAL A C 1
ATOM 761 O O . VAL A 1 98 ? 8.594 7.258 -1.294 1.00 84.00 98 VAL A O 1
ATOM 764 N N . GLY A 1 99 ? 6.554 6.356 -1.496 1.00 82.12 99 GLY A N 1
ATOM 765 C CA . GLY A 1 99 ? 6.635 6.125 -2.937 1.00 82.12 99 GLY A CA 1
ATOM 766 C C . GLY A 1 99 ? 6.835 7.406 -3.747 1.00 82.12 99 GLY A C 1
ATOM 767 O O . GLY A 1 99 ? 7.609 7.403 -4.699 1.00 82.12 99 GLY A O 1
ATOM 768 N N . ALA A 1 100 ? 6.211 8.517 -3.348 1.00 82.00 100 ALA A N 1
ATOM 769 C CA . ALA A 1 100 ? 6.414 9.818 -3.979 1.00 82.00 100 ALA A CA 1
ATOM 770 C C . ALA A 1 100 ? 7.844 10.341 -3.766 1.00 82.00 100 ALA A C 1
ATOM 772 O O . ALA A 1 100 ? 8.456 10.835 -4.71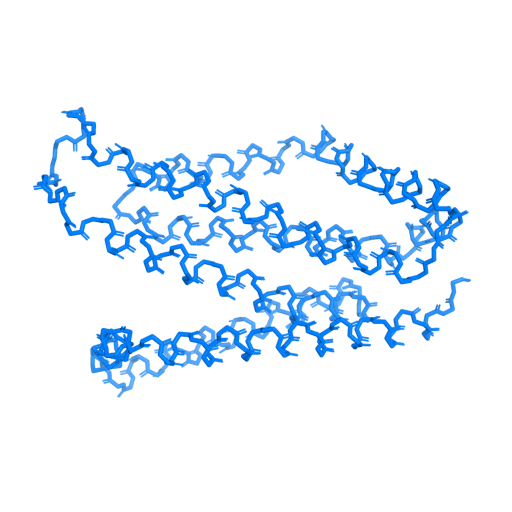0 1.00 82.00 100 ALA A O 1
ATOM 773 N N . VAL A 1 101 ? 8.407 10.185 -2.562 1.00 82.94 101 VAL A N 1
ATOM 774 C CA . VAL A 1 101 ? 9.812 10.538 -2.279 1.00 82.94 101 VAL A CA 1
ATOM 775 C C . VAL A 1 101 ? 10.775 9.653 -3.075 1.00 82.94 101 VAL A C 1
ATOM 777 O O . VAL A 1 101 ? 11.754 10.139 -3.633 1.00 82.94 101 VAL A O 1
ATOM 780 N N . LEU A 1 102 ? 10.502 8.353 -3.174 1.00 80.00 102 LEU A N 1
ATOM 781 C CA . LEU A 1 102 ? 11.324 7.444 -3.976 1.00 80.00 102 LEU A CA 1
ATOM 782 C C . LEU A 1 102 ? 11.228 7.756 -5.471 1.00 80.00 102 LEU A C 1
ATOM 784 O O . LEU A 1 102 ? 12.232 7.680 -6.170 1.00 80.00 102 LEU A O 1
ATOM 788 N N . PHE A 1 103 ? 10.055 8.162 -5.959 1.00 77.12 103 PHE A N 1
ATOM 789 C CA . PHE A 1 103 ? 9.870 8.612 -7.336 1.00 77.12 103 PHE A CA 1
ATOM 790 C C . PHE A 1 103 ? 10.675 9.882 -7.636 1.00 77.12 103 PHE A C 1
ATOM 792 O O . PHE A 1 103 ? 11.349 9.944 -8.663 1.00 77.12 103 PHE A O 1
ATOM 799 N N . THR A 1 104 ? 10.665 10.877 -6.742 1.00 76.19 104 THR A N 1
ATOM 800 C CA . THR A 1 104 ? 11.478 12.088 -6.938 1.00 76.19 104 THR A CA 1
ATOM 801 C C . THR A 1 104 ? 12.970 11.774 -6.884 1.00 76.19 104 THR A C 1
ATOM 803 O O . THR A 1 104 ? 13.719 12.271 -7.722 1.00 76.19 104 THR A O 1
ATOM 806 N N . LEU A 1 105 ? 13.408 10.892 -5.981 1.00 74.62 105 LEU A N 1
ATOM 807 C CA . LEU A 1 105 ? 14.791 10.407 -5.949 1.00 74.62 105 LEU A CA 1
ATOM 808 C C . LEU A 1 105 ? 15.167 9.673 -7.242 1.00 74.62 105 LEU A C 1
ATOM 810 O O . LEU A 1 105 ? 16.210 9.966 -7.822 1.00 74.62 105 LEU A O 1
ATOM 814 N N . ALA A 1 106 ? 14.306 8.784 -7.738 1.00 70.00 106 ALA A N 1
ATOM 815 C CA . ALA A 1 106 ? 14.513 8.064 -8.992 1.00 70.00 106 ALA A CA 1
ATOM 816 C C . ALA A 1 106 ? 14.566 8.998 -10.213 1.00 70.00 106 ALA A C 1
ATOM 818 O O . ALA A 1 106 ? 15.276 8.701 -11.168 1.00 70.00 106 ALA A O 1
ATOM 819 N N . ALA A 1 107 ? 13.850 10.125 -10.185 1.00 68.81 107 ALA A N 1
ATOM 820 C CA . ALA A 1 107 ? 13.878 11.122 -11.252 1.00 68.81 107 ALA A CA 1
ATOM 821 C C . ALA A 1 107 ? 15.131 12.020 -11.204 1.00 68.81 107 ALA A C 1
ATOM 823 O O . ALA A 1 107 ? 15.609 12.462 -12.247 1.00 68.81 107 ALA A O 1
ATOM 824 N N . VAL A 1 108 ? 15.669 12.292 -10.008 1.00 67.56 108 VAL A N 1
ATOM 825 C CA . VAL A 1 108 ? 16.782 13.238 -9.796 1.00 67.56 108 VAL A CA 1
ATOM 826 C C . VAL A 1 108 ? 18.155 12.556 -9.811 1.00 67.56 108 VAL A C 1
ATOM 828 O O . VAL A 1 108 ? 19.099 13.100 -10.379 1.00 67.56 108 VAL A O 1
ATOM 831 N N . LEU A 1 109 ? 18.295 11.365 -9.220 1.00 64.06 109 LEU A N 1
ATOM 832 C CA . LEU A 1 109 ? 19.583 10.664 -9.089 1.00 64.06 109 LEU A CA 1
ATOM 833 C C . LEU A 1 109 ? 20.265 10.297 -10.426 1.00 64.06 109 LEU A C 1
ATOM 835 O O . LEU A 1 109 ? 21.488 10.408 -10.489 1.00 64.06 109 LEU A O 1
ATOM 839 N N . PRO A 1 110 ? 19.553 9.926 -11.509 1.00 59.22 110 PRO A N 1
ATOM 840 C CA . PRO A 1 110 ? 20.172 9.701 -12.820 1.00 59.22 110 PRO A CA 1
ATOM 841 C C . PRO A 1 110 ? 20.742 10.973 -13.466 1.00 59.22 110 PRO A C 1
ATOM 843 O O . PRO A 1 110 ? 21.485 10.877 -14.435 1.00 59.22 110 PRO A O 1
ATOM 846 N N . ALA A 1 111 ? 20.382 12.162 -12.966 1.00 48.09 111 ALA A N 1
ATOM 847 C CA . ALA A 1 111 ? 20.885 13.446 -13.451 1.00 48.09 111 ALA A CA 1
ATOM 848 C C . ALA A 1 111 ? 22.137 13.931 -12.693 1.00 48.09 111 ALA A C 1
ATOM 850 O O . ALA A 1 111 ? 22.647 15.012 -12.988 1.00 48.09 111 ALA A O 1
ATOM 851 N N . ALA A 1 112 ? 22.628 13.170 -11.706 1.00 49.28 112 ALA A N 1
ATOM 852 C CA . ALA A 1 112 ? 23.811 13.530 -10.936 1.00 49.28 112 ALA A CA 1
ATOM 853 C C . ALA A 1 112 ? 25.097 13.055 -11.656 1.00 49.28 112 ALA A C 1
ATOM 855 O O . ALA A 1 112 ? 25.328 11.848 -11.733 1.00 49.28 112 ALA A O 1
ATOM 856 N N . PRO A 1 113 ? 25.981 13.967 -12.109 1.00 47.50 113 PRO A N 1
ATOM 857 C CA . PRO A 1 113 ? 27.183 13.643 -12.901 1.00 47.50 113 PRO A CA 1
ATOM 858 C C . PRO A 1 113 ? 28.273 12.871 -12.131 1.00 47.50 113 PRO A C 1
ATOM 860 O O . PRO A 1 113 ? 29.320 12.549 -12.671 1.00 47.50 113 PRO A O 1
ATOM 863 N N . TRP A 1 114 ? 28.055 12.573 -10.848 1.00 46.81 114 TRP A N 1
ATOM 864 C CA . TRP A 1 114 ? 29.001 11.838 -10.001 1.00 46.81 114 TRP A CA 1
ATOM 865 C C . TRP A 1 114 ? 28.758 10.318 -10.002 1.00 46.81 114 TRP A C 1
ATOM 867 O O . TRP A 1 114 ? 29.508 9.586 -9.362 1.00 46.81 114 TRP A O 1
ATOM 877 N N . LEU A 1 115 ? 27.717 9.844 -10.700 1.00 50.12 115 LEU A N 1
ATOM 878 C CA . LEU A 1 115 ? 27.373 8.423 -10.875 1.00 50.12 115 LEU A CA 1
ATOM 879 C C . LEU A 1 115 ? 27.601 7.938 -12.324 1.00 50.12 115 LEU A C 1
ATOM 881 O O . LEU A 1 115 ? 26.961 6.982 -12.768 1.00 50.12 115 LEU A O 1
ATOM 885 N N . ASP A 1 116 ? 28.483 8.614 -13.068 1.00 43.66 116 ASP A N 1
ATOM 886 C CA . ASP A 1 116 ? 28.723 8.362 -14.491 1.00 43.66 116 ASP A CA 1
ATOM 887 C C . ASP A 1 116 ? 29.100 6.899 -14.775 1.00 43.66 116 ASP A C 1
ATOM 889 O O . ASP A 1 116 ? 30.154 6.391 -14.397 1.00 43.66 116 ASP A O 1
ATOM 893 N N . GLY A 1 117 ? 28.184 6.245 -15.488 1.00 40.81 117 GLY A N 1
ATOM 894 C CA . GLY A 1 117 ? 28.274 4.876 -15.987 1.00 40.81 117 GLY A CA 1
ATOM 895 C C . GLY A 1 117 ? 27.058 4.468 -16.830 1.00 40.81 117 GLY A C 1
ATOM 896 O O . GLY A 1 117 ? 27.181 3.607 -17.694 1.00 40.81 117 GLY A O 1
ATOM 897 N N . ALA A 1 118 ? 25.899 5.118 -16.665 1.00 42.34 118 ALA A N 1
ATOM 898 C CA . ALA A 1 118 ? 24.716 4.858 -17.488 1.00 42.34 118 ALA A CA 1
ATOM 899 C C . ALA A 1 118 ? 24.125 6.162 -18.042 1.00 42.34 118 ALA A C 1
ATOM 901 O O . ALA A 1 118 ? 23.399 6.884 -17.367 1.00 42.34 118 ALA A O 1
ATOM 902 N N . THR A 1 119 ? 24.506 6.433 -19.289 1.00 39.38 119 THR A N 1
ATOM 903 C CA . THR A 1 119 ? 23.921 7.346 -20.281 1.00 39.38 119 THR A CA 1
ATOM 904 C C . THR A 1 119 ? 22.662 8.113 -19.876 1.00 39.38 119 THR A C 1
ATOM 906 O O . THR A 1 119 ? 21.581 7.551 -19.699 1.00 39.38 119 THR A O 1
ATOM 909 N N . ALA A 1 120 ? 22.805 9.437 -19.899 1.00 43.19 120 ALA A N 1
ATOM 910 C CA . ALA A 1 120 ? 21.735 10.412 -19.998 1.00 43.19 120 ALA A CA 1
ATOM 911 C C . ALA A 1 120 ? 20.718 10.046 -21.103 1.00 43.19 120 ALA A C 1
ATOM 913 O O . ALA A 1 120 ? 20.951 10.280 -22.286 1.00 43.19 120 ALA A O 1
ATOM 914 N N . GLN A 1 121 ? 19.564 9.508 -20.705 1.00 43.34 121 GLN A N 1
ATOM 915 C CA . GLN A 1 121 ? 18.342 9.434 -21.518 1.00 43.34 121 GLN A CA 1
ATOM 916 C C . GLN A 1 121 ? 17.221 10.204 -20.811 1.00 43.34 121 GLN A C 1
ATOM 918 O O . GLN A 1 121 ? 16.200 9.673 -20.383 1.00 43.34 121 GLN A O 1
ATOM 923 N N . THR A 1 122 ? 17.425 11.509 -20.665 1.00 46.84 122 THR A N 1
ATOM 924 C CA . THR A 1 122 ? 16.578 12.444 -19.907 1.00 46.84 122 THR A CA 1
ATOM 925 C C . THR A 1 122 ? 15.121 12.557 -20.390 1.00 46.84 122 THR A C 1
ATOM 927 O O . THR A 1 122 ? 14.306 13.132 -19.673 1.00 46.84 122 THR A O 1
ATOM 930 N N . GLY A 1 123 ? 14.758 11.983 -21.546 1.00 43.12 123 GLY A N 1
ATOM 931 C CA . GLY A 1 123 ? 13.375 11.916 -22.049 1.00 43.12 123 GLY A CA 1
ATOM 932 C C . GLY A 1 123 ? 12.652 10.580 -21.814 1.00 43.12 123 GLY A C 1
ATOM 933 O O . GLY A 1 123 ? 11.453 10.574 -21.546 1.00 43.12 123 GLY A O 1
ATOM 934 N N . GLU A 1 124 ? 13.362 9.448 -21.864 1.00 48.94 124 GLU A N 1
ATOM 935 C CA . GLU A 1 124 ? 12.771 8.100 -21.752 1.00 48.94 124 GLU A CA 1
ATOM 936 C C . GLU A 1 124 ? 12.578 7.680 -20.279 1.00 48.94 124 GLU A C 1
ATOM 938 O O . GLU A 1 124 ? 11.620 6.978 -19.935 1.00 48.94 124 GLU A O 1
ATOM 943 N N . ASN A 1 125 ? 13.399 8.245 -19.386 1.00 56.34 125 ASN A N 1
ATOM 944 C CA . ASN A 1 125 ? 13.402 7.996 -17.940 1.00 56.34 125 ASN A CA 1
ATOM 945 C C . ASN A 1 125 ? 12.083 8.366 -17.229 1.00 56.34 125 ASN A C 1
ATOM 947 O O . ASN A 1 125 ? 11.667 7.673 -16.301 1.00 56.34 125 ASN A O 1
ATOM 951 N N . TRP A 1 126 ? 11.384 9.422 -17.666 1.00 51.66 126 TRP A N 1
ATOM 952 C CA . TRP A 1 126 ? 10.123 9.855 -17.039 1.00 51.66 126 TRP A CA 1
ATOM 953 C C . TRP A 1 126 ? 8.970 8.885 -17.301 1.00 51.66 126 TRP A C 1
ATOM 955 O O . TRP A 1 126 ? 8.124 8.676 -16.429 1.00 51.66 126 TRP A O 1
ATOM 965 N N . SER A 1 127 ? 8.946 8.260 -18.482 1.00 57.66 127 SER A N 1
ATOM 966 C CA . SER A 1 127 ? 7.930 7.262 -18.830 1.00 57.66 127 SER A CA 1
ATOM 967 C C . SER A 1 127 ? 8.064 6.006 -17.963 1.00 57.66 127 SER A C 1
ATOM 969 O O . SER A 1 127 ? 7.080 5.539 -17.389 1.00 57.66 127 SER A O 1
ATOM 971 N N . GLN A 1 128 ? 9.296 5.529 -17.768 1.00 59.72 128 GLN A N 1
ATOM 972 C CA . GLN A 1 128 ? 9.587 4.375 -16.926 1.00 59.72 128 GLN A CA 1
ATOM 973 C C . GLN A 1 128 ? 9.317 4.691 -15.452 1.00 59.72 128 GLN A C 1
ATOM 975 O O . GLN A 1 128 ? 8.609 3.935 -14.791 1.00 59.72 128 GLN A O 1
ATOM 980 N N . ALA A 1 129 ? 9.766 5.848 -14.952 1.00 64.50 129 ALA A N 1
ATOM 981 C CA . ALA A 1 129 ? 9.479 6.297 -13.588 1.00 64.50 129 ALA A CA 1
ATOM 982 C C . ALA A 1 129 ? 7.967 6.371 -13.304 1.00 64.50 129 ALA A C 1
ATOM 984 O O . ALA A 1 129 ? 7.513 5.967 -12.232 1.00 64.50 129 ALA A O 1
ATOM 985 N N . THR A 1 130 ? 7.174 6.850 -14.269 1.00 66.31 130 THR A N 1
ATOM 986 C CA . THR A 1 130 ? 5.710 6.947 -14.134 1.00 66.31 130 THR A CA 1
ATOM 987 C C . THR A 1 130 ? 5.065 5.563 -14.072 1.00 66.31 130 THR A C 1
ATOM 989 O O . THR A 1 130 ? 4.201 5.325 -13.227 1.00 66.31 130 THR A O 1
ATOM 992 N N . LEU A 1 131 ? 5.513 4.623 -14.910 1.00 67.00 131 LEU A N 1
ATOM 993 C CA . LEU A 1 131 ? 5.067 3.230 -14.844 1.00 67.00 131 LEU A CA 1
ATOM 994 C C . LEU A 1 131 ? 5.427 2.586 -13.502 1.00 67.00 131 LEU A C 1
ATOM 996 O O . LEU A 1 131 ? 4.587 1.907 -12.914 1.00 67.00 131 LEU A O 1
ATOM 1000 N N . PHE A 1 132 ? 6.620 2.853 -12.964 1.00 69.75 132 PHE A N 1
ATOM 1001 C CA . PHE A 1 132 ? 7.005 2.361 -11.640 1.00 69.75 132 PHE A CA 1
ATOM 1002 C C . PHE A 1 132 ? 6.115 2.910 -10.535 1.00 69.75 132 PHE A C 1
ATOM 1004 O O . PHE A 1 132 ? 5.660 2.143 -9.688 1.00 69.75 132 PHE A O 1
ATOM 1011 N N . PHE A 1 133 ? 5.825 4.210 -10.555 1.00 71.56 133 PHE A N 1
ATOM 1012 C CA 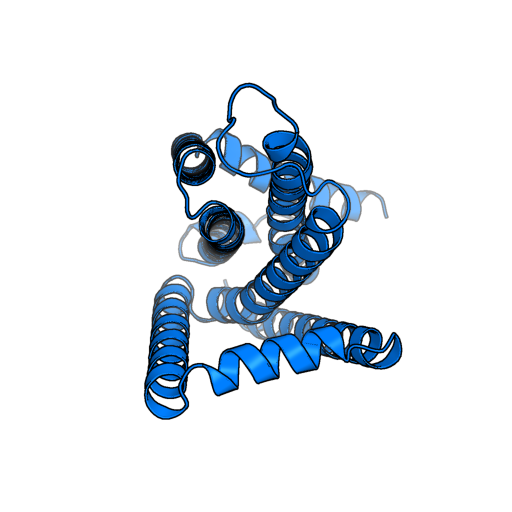. PHE A 1 133 ? 4.928 4.816 -9.578 1.00 71.56 133 PHE A CA 1
ATOM 1013 C C . PHE A 1 133 ? 3.524 4.200 -9.642 1.00 71.56 133 PHE A C 1
ATOM 1015 O O . PHE A 1 133 ? 2.942 3.886 -8.605 1.00 71.56 133 PHE A O 1
ATOM 1022 N N . LEU A 1 134 ? 3.003 3.951 -10.847 1.00 73.94 134 LEU A N 1
ATOM 1023 C CA . LEU A 1 134 ? 1.701 3.307 -11.037 1.00 73.94 134 LEU A CA 1
ATOM 1024 C C . LEU A 1 134 ? 1.681 1.858 -10.535 1.00 73.94 134 LEU A C 1
ATOM 1026 O O . LEU A 1 134 ? 0.738 1.469 -9.847 1.00 73.94 134 LEU A O 1
ATOM 1030 N N . VAL A 1 135 ? 2.718 1.070 -10.830 1.00 76.25 135 VAL A N 1
ATOM 1031 C CA . VAL A 1 135 ? 2.838 -0.316 -10.346 1.00 76.25 135 VAL A CA 1
ATOM 1032 C C . VAL A 1 135 ? 2.984 -0.349 -8.824 1.00 76.25 135 VAL A C 1
ATOM 1034 O O . VAL A 1 135 ? 2.323 -1.151 -8.164 1.00 76.25 135 VAL A O 1
ATOM 1037 N N . ALA A 1 136 ? 3.786 0.552 -8.251 1.00 78.19 136 ALA A N 1
ATOM 1038 C CA . ALA A 1 136 ? 3.925 0.693 -6.805 1.00 78.19 136 ALA A CA 1
ATOM 1039 C C . ALA A 1 136 ? 2.580 1.040 -6.151 1.00 78.19 136 ALA A C 1
ATOM 1041 O O . ALA A 1 136 ? 2.180 0.393 -5.184 1.00 78.19 136 ALA A O 1
ATOM 1042 N N . LEU A 1 137 ? 1.854 2.016 -6.706 1.00 80.62 137 LEU A N 1
ATOM 1043 C CA . LEU A 1 137 ? 0.542 2.432 -6.216 1.00 80.62 137 LEU A CA 1
ATOM 1044 C C . LEU A 1 137 ? -0.479 1.290 -6.292 1.00 80.62 137 LEU A C 1
ATOM 1046 O O . LEU A 1 137 ? -1.194 1.042 -5.322 1.00 80.62 137 LEU A O 1
ATOM 1050 N N . ALA A 1 138 ? -0.518 0.558 -7.407 1.00 79.75 138 ALA A N 1
ATOM 1051 C CA . ALA A 1 138 ? -1.377 -0.613 -7.554 1.00 79.75 138 ALA A CA 1
ATOM 1052 C C . ALA A 1 138 ? -1.031 -1.698 -6.520 1.00 79.75 138 ALA A C 1
ATOM 1054 O O . ALA A 1 138 ? -1.928 -2.240 -5.874 1.00 79.75 138 ALA A O 1
ATOM 1055 N N . GLY A 1 139 ? 0.260 -1.963 -6.298 1.00 80.75 139 GLY A N 1
ATOM 1056 C 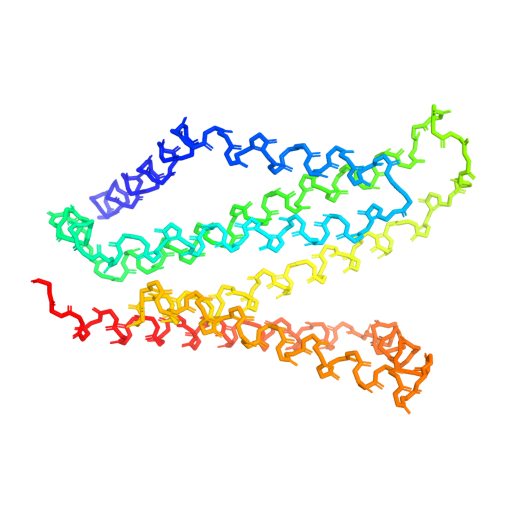CA . GLY A 1 139 ? 0.731 -2.894 -5.270 1.00 80.75 139 GLY A CA 1
ATOM 1057 C C . GLY A 1 139 ? 0.310 -2.483 -3.857 1.00 80.75 139 GLY A C 1
ATOM 1058 O O . GLY A 1 139 ? -0.197 -3.314 -3.102 1.00 80.75 139 GLY A O 1
ATOM 1059 N N . ILE A 1 140 ? 0.436 -1.195 -3.520 1.00 83.75 140 ILE A N 1
ATOM 1060 C CA . ILE A 1 140 ? -0.008 -0.624 -2.236 1.00 83.75 140 ILE A CA 1
ATOM 1061 C C . ILE A 1 140 ? -1.512 -0.842 -2.032 1.00 83.75 140 ILE A C 1
ATOM 1063 O O . ILE A 1 140 ? -1.943 -1.297 -0.967 1.00 83.75 140 ILE A O 1
ATOM 1067 N N . VAL A 1 141 ? -2.312 -0.550 -3.060 1.00 84.19 141 VAL A N 1
ATOM 1068 C CA . VAL A 1 141 ? -3.769 -0.719 -3.022 1.00 84.19 141 VAL A CA 1
ATOM 1069 C C . VAL A 1 141 ? -4.144 -2.185 -2.819 1.00 84.19 141 VAL A C 1
ATOM 1071 O O . VAL A 1 141 ? -4.951 -2.487 -1.939 1.00 84.19 141 VAL A O 1
ATOM 1074 N N . LEU A 1 142 ? -3.537 -3.099 -3.577 1.00 82.56 142 LEU A N 1
ATOM 1075 C CA . LEU A 1 142 ? -3.816 -4.532 -3.482 1.00 82.56 142 LEU A CA 1
ATOM 1076 C C . LEU A 1 142 ? -3.420 -5.105 -2.116 1.00 82.56 142 LEU A C 1
ATOM 1078 O O . LEU A 1 142 ? -4.213 -5.819 -1.499 1.00 82.56 142 LEU A O 1
ATOM 1082 N N . MET A 1 143 ? -2.236 -4.752 -1.605 1.00 81.25 143 MET A N 1
ATOM 1083 C CA . MET A 1 143 ? -1.804 -5.179 -0.271 1.00 81.25 143 MET A CA 1
ATOM 1084 C C . MET A 1 143 ? -2.728 -4.646 0.822 1.00 81.25 143 MET A C 1
ATOM 1086 O O . MET A 1 143 ? -3.061 -5.387 1.742 1.00 81.25 143 MET A O 1
ATOM 1090 N N . THR A 1 144 ? -3.192 -3.401 0.717 1.00 83.62 144 THR A N 1
ATOM 1091 C CA . THR A 1 144 ? -4.118 -2.827 1.705 1.00 83.62 144 THR A CA 1
ATOM 1092 C C . THR A 1 144 ? -5.496 -3.494 1.629 1.00 83.62 144 THR A C 1
ATOM 1094 O O . THR A 1 144 ? -6.074 -3.829 2.664 1.00 83.62 144 THR A O 1
ATOM 1097 N N . ALA A 1 145 ? -5.998 -3.748 0.416 1.00 83.62 145 ALA A N 1
ATOM 1098 C CA . ALA A 1 145 ? -7.301 -4.369 0.179 1.00 83.62 145 ALA A CA 1
ATOM 1099 C C . ALA A 1 145 ? -7.367 -5.842 0.623 1.00 83.62 145 ALA A C 1
ATOM 1101 O O . ALA A 1 145 ? -8.409 -6.339 1.033 1.00 83.62 145 ALA A O 1
ATOM 1102 N N . VAL A 1 146 ? -6.263 -6.580 0.558 1.00 81.12 146 VAL A N 1
ATOM 1103 C CA . VAL A 1 146 ? -6.240 -7.962 1.064 1.00 81.12 146 VAL A CA 1
ATOM 1104 C C . VAL A 1 146 ? -5.820 -7.990 2.529 1.00 81.12 146 VAL A C 1
ATOM 1106 O O . VAL A 1 146 ? -6.358 -8.753 3.337 1.00 81.12 146 VAL A O 1
ATOM 1109 N N . GLY A 1 147 ? -4.864 -7.142 2.893 1.00 79.88 147 GLY A N 1
ATOM 1110 C CA . GLY A 1 147 ? -4.165 -7.289 4.149 1.00 79.88 147 GLY A CA 1
ATOM 1111 C C . GLY A 1 147 ? -4.878 -6.728 5.360 1.00 79.88 147 GLY A C 1
ATOM 1112 O O . GLY A 1 147 ? -4.894 -7.369 6.413 1.00 79.88 147 GLY A O 1
ATOM 1113 N N . LEU A 1 148 ? -5.548 -5.587 5.218 1.00 82.94 148 LEU A N 1
ATOM 1114 C CA . LEU A 1 148 ? -6.323 -5.031 6.319 1.00 82.94 148 LEU A CA 1
ATOM 1115 C C . LEU A 1 148 ? -7.489 -5.939 6.762 1.00 82.94 148 LEU A C 1
ATOM 1117 O O . LEU A 1 148 ? -7.610 -6.184 7.964 1.00 82.94 148 LEU A O 1
ATOM 1121 N N . PRO A 1 149 ? -8.348 -6.481 5.870 1.00 80.12 149 PRO A N 1
ATOM 1122 C CA . PRO A 1 149 ? -9.447 -7.345 6.304 1.00 80.12 149 PRO A CA 1
ATOM 1123 C C . PRO A 1 149 ? -8.962 -8.662 6.923 1.00 80.12 149 PRO A C 1
ATOM 1125 O O . PRO A 1 149 ? -9.512 -9.084 7.943 1.00 80.12 149 PRO A O 1
ATOM 1128 N N . LEU A 1 150 ? -7.918 -9.288 6.367 1.00 80.25 150 LEU A N 1
ATOM 1129 C CA . LEU A 1 150 ? -7.319 -10.497 6.947 1.00 80.25 150 LEU A CA 1
ATOM 1130 C C . LEU A 1 150 ? -6.699 -10.220 8.318 1.00 80.25 150 LEU A C 1
ATOM 1132 O O . LEU A 1 150 ? -6.882 -11.009 9.246 1.00 80.25 150 LEU A O 1
ATOM 1136 N N . GLY A 1 151 ? -6.017 -9.085 8.458 1.00 77.12 151 GLY A N 1
ATOM 1137 C CA . GLY A 1 151 ? -5.428 -8.647 9.715 1.00 77.12 151 GLY A CA 1
ATOM 1138 C C . GLY A 1 151 ? -6.463 -8.387 10.809 1.00 77.12 151 GLY A C 1
ATOM 1139 O O . GLY A 1 151 ? -6.289 -8.836 11.937 1.00 77.12 151 GLY A O 1
ATOM 1140 N N . ILE A 1 152 ? -7.585 -7.746 10.471 1.00 79.62 152 ILE A N 1
ATOM 1141 C CA . ILE A 1 152 ? -8.693 -7.516 11.414 1.00 79.62 152 ILE A CA 1
ATOM 1142 C C . ILE A 1 152 ? -9.347 -8.840 11.837 1.00 79.62 152 ILE A C 1
ATOM 1144 O O . ILE A 1 152 ? -9.768 -8.981 12.983 1.00 79.62 152 ILE A O 1
ATOM 1148 N N . ARG A 1 153 ? -9.458 -9.818 10.927 1.00 79.19 153 ARG A N 1
ATOM 1149 C CA . ARG A 1 153 ? -10.146 -11.086 11.209 1.00 79.19 153 ARG A CA 1
ATOM 1150 C C . ARG A 1 153 ? -9.299 -12.087 11.994 1.00 79.19 153 ARG A C 1
ATOM 1152 O O . ARG A 1 153 ? -9.823 -12.771 12.877 1.00 79.19 153 ARG A O 1
ATOM 1159 N N . PHE A 1 154 ? -8.038 -12.236 11.611 1.00 75.06 154 PHE A N 1
ATOM 1160 C CA . PHE A 1 154 ? -7.167 -13.307 12.094 1.00 75.06 154 PHE A CA 1
ATOM 1161 C C . PHE A 1 154 ? -6.018 -12.797 12.972 1.00 75.06 154 PHE A C 1
ATOM 1163 O O . PHE A 1 154 ? -5.228 -13.612 13.449 1.00 75.06 154 PHE A O 1
ATOM 1170 N N . GLY A 1 155 ? -5.899 -11.480 13.182 1.00 74.75 155 GLY A N 1
ATOM 1171 C CA . GLY A 1 155 ? -4.797 -10.885 13.937 1.00 74.75 155 GLY A CA 1
ATOM 1172 C C . GLY A 1 155 ? -3.442 -11.305 13.359 1.00 74.75 155 GLY A C 1
ATOM 1173 O O . GLY A 1 155 ? -3.228 -11.245 12.143 1.00 74.75 155 GLY A O 1
ATOM 1174 N N . GLN A 1 156 ? -2.552 -11.828 14.212 1.00 68.88 156 GLN A N 1
ATOM 1175 C CA . GLN A 1 156 ? -1.214 -12.274 13.805 1.00 68.88 156 GLN A CA 1
ATOM 1176 C C . GLN A 1 156 ? -1.279 -13.467 12.862 1.00 68.88 156 GLN A C 1
ATOM 1178 O O . GLN A 1 156 ? -0.452 -13.576 11.958 1.00 68.88 156 GLN A O 1
ATOM 1183 N N . GLY A 1 157 ? -2.310 -14.309 12.999 1.00 69.56 157 GLY A N 1
ATOM 1184 C CA . GLY A 1 157 ? -2.598 -15.393 12.061 1.00 69.56 157 GLY A CA 1
ATOM 1185 C C . GLY A 1 157 ? -2.804 -14.886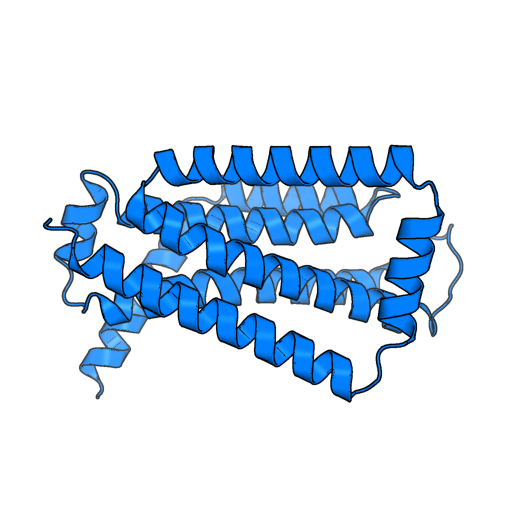 10.632 1.00 69.56 157 GLY A C 1
ATOM 1186 O O . GLY A 1 157 ? -2.367 -15.525 9.677 1.00 69.56 157 GLY A O 1
ATOM 1187 N N . GLY A 1 158 ? -3.379 -13.689 10.474 1.00 68.88 158 GLY A N 1
ATOM 1188 C CA . GLY A 1 158 ? -3.595 -13.052 9.174 1.00 68.88 158 GLY A CA 1
ATOM 1189 C C . GLY A 1 158 ? -2.299 -12.694 8.449 1.00 68.88 158 GLY A C 1
ATOM 1190 O O . GLY A 1 158 ? -2.261 -12.731 7.219 1.00 68.88 158 GLY A O 1
ATOM 1191 N N . ARG A 1 159 ? -1.220 -12.412 9.190 1.00 69.88 159 ARG A N 1
ATOM 1192 C CA . ARG A 1 159 ? 0.100 -12.110 8.614 1.00 69.88 159 ARG A CA 1
ATOM 1193 C C . ARG A 1 159 ? 0.743 -13.346 8.001 1.00 69.88 159 ARG A C 1
ATOM 1195 O O . ARG A 1 159 ? 1.277 -13.262 6.900 1.00 69.88 159 ARG A O 1
ATOM 1202 N N . TYR A 1 160 ? 0.641 -14.491 8.676 1.00 73.69 160 TYR A N 1
ATOM 1203 C CA . TYR A 1 160 ? 1.122 -15.761 8.134 1.00 73.69 160 TYR A CA 1
ATOM 1204 C C . TYR A 1 160 ? 0.319 -16.166 6.898 1.00 73.69 160 TYR A C 1
ATOM 1206 O O . TYR A 1 160 ? 0.916 -16.515 5.888 1.00 73.69 160 TYR A O 1
ATOM 1214 N N . ILE A 1 161 ? -1.011 -16.011 6.930 1.00 76.00 161 ILE A N 1
ATOM 1215 C CA . ILE A 1 161 ? -1.876 -16.277 5.769 1.00 76.00 161 ILE A CA 1
ATOM 1216 C C . ILE A 1 161 ? -1.476 -15.395 4.579 1.00 76.00 161 ILE A C 1
ATOM 1218 O O . ILE A 1 161 ? -1.320 -15.903 3.471 1.00 76.00 161 ILE A O 1
ATOM 1222 N N . MET A 1 162 ? -1.245 -14.096 4.793 1.00 73.00 162 MET A N 1
ATOM 1223 C CA . MET A 1 162 ? -0.752 -13.210 3.735 1.00 73.00 162 MET A CA 1
ATOM 1224 C C . MET A 1 162 ? 0.610 -13.638 3.203 1.00 73.00 162 MET A C 1
ATOM 1226 O O . MET A 1 162 ? 0.771 -13.737 1.991 1.00 73.00 162 MET A O 1
ATOM 1230 N N . ALA A 1 163 ? 1.576 -13.911 4.082 1.00 74.25 163 ALA A N 1
ATOM 1231 C CA . ALA A 1 163 ? 2.907 -14.340 3.670 1.00 74.25 163 ALA A CA 1
ATOM 1232 C C . ALA A 1 163 ? 2.841 -15.619 2.820 1.00 74.25 163 ALA A C 1
ATOM 1234 O O . ALA A 1 163 ? 3.500 -15.696 1.786 1.00 74.25 163 ALA A O 1
ATOM 1235 N N . THR A 1 164 ? 1.991 -16.580 3.195 1.00 74.69 164 THR A N 1
ATOM 1236 C CA . THR A 1 164 ? 1.764 -17.802 2.416 1.00 74.69 164 THR A CA 1
ATOM 1237 C C . THR A 1 164 ? 1.114 -17.508 1.065 1.00 74.69 164 THR A C 1
ATOM 1239 O O . THR A 1 164 ? 1.570 -18.035 0.055 1.00 74.69 164 THR A O 1
ATOM 1242 N N . VAL A 1 165 ? 0.094 -16.646 1.007 1.00 76.06 165 VAL A N 1
ATOM 1243 C CA . VAL A 1 165 ? -0.563 -16.271 -0.258 1.00 76.06 165 VAL A CA 1
ATOM 1244 C C . VAL A 1 165 ? 0.409 -15.556 -1.198 1.00 76.06 165 VAL A C 1
ATOM 1246 O O . VAL A 1 165 ? 0.469 -15.897 -2.376 1.00 76.06 165 VAL A O 1
ATOM 1249 N N . PHE A 1 166 ? 1.210 -14.613 -0.693 1.00 72.88 166 PHE A N 1
ATOM 1250 C CA . PHE A 1 166 ? 2.222 -13.922 -1.496 1.00 72.88 166 PHE A CA 1
ATOM 1251 C C . PHE A 1 166 ? 3.337 -14.861 -1.955 1.00 72.88 166 PHE A C 1
ATOM 1253 O O . PHE A 1 166 ? 3.739 -14.789 -3.113 1.00 72.88 166 PHE A O 1
ATOM 1260 N N . ALA A 1 167 ? 3.800 -15.770 -1.094 1.00 74.25 167 ALA A N 1
ATOM 1261 C CA . ALA A 1 167 ? 4.792 -16.774 -1.470 1.00 74.25 167 ALA A CA 1
ATOM 1262 C C . ALA A 1 167 ? 4.261 -17.703 -2.572 1.00 74.25 167 ALA A C 1
ATOM 1264 O O . ALA A 1 167 ? 4.951 -17.936 -3.561 1.00 74.25 167 ALA A O 1
ATOM 1265 N N . LEU A 1 168 ? 3.018 -18.179 -2.451 1.00 78.25 168 LEU A N 1
ATOM 1266 C CA . LEU A 1 168 ? 2.374 -19.002 -3.479 1.00 78.25 168 LEU A CA 1
ATOM 1267 C C . LEU A 1 168 ? 2.176 -18.232 -4.788 1.00 78.25 168 LEU A C 1
ATOM 1269 O O . LEU A 1 168 ? 2.443 -18.778 -5.854 1.00 78.25 168 LEU A O 1
ATOM 1273 N N . ALA A 1 169 ? 1.755 -16.968 -4.720 1.00 74.62 169 ALA A N 1
ATOM 1274 C CA . ALA A 1 169 ? 1.609 -16.117 -5.898 1.00 74.62 169 ALA A CA 1
ATOM 1275 C C . ALA A 1 169 ? 2.955 -15.877 -6.598 1.00 74.62 169 ALA A C 1
ATOM 1277 O O . ALA A 1 169 ? 3.025 -15.934 -7.824 1.00 74.62 169 ALA A O 1
ATOM 1278 N N . PHE A 1 170 ? 4.027 -15.661 -5.832 1.00 75.50 170 PHE A N 1
ATOM 1279 C CA . PHE A 1 170 ? 5.374 -15.504 -6.371 1.00 75.50 170 PHE A CA 1
ATOM 1280 C C . PHE A 1 170 ? 5.875 -16.793 -7.033 1.00 75.50 170 PHE A C 1
ATOM 1282 O O . PHE A 1 170 ? 6.376 -16.743 -8.151 1.00 75.50 170 PHE A O 1
ATOM 1289 N N . LEU A 1 171 ? 5.682 -17.951 -6.392 1.00 77.19 171 LEU A N 1
ATOM 1290 C CA . LEU A 1 171 ? 6.034 -19.253 -6.969 1.00 77.19 171 LEU A CA 1
ATOM 1291 C C . LEU A 1 171 ? 5.238 -19.552 -8.243 1.00 77.19 171 LEU A C 1
ATOM 1293 O O . LEU A 1 171 ? 5.804 -20.052 -9.210 1.00 77.19 171 LEU A O 1
ATOM 1297 N N . ALA A 1 172 ? 3.946 -19.217 -8.265 1.00 76.00 172 ALA A N 1
ATOM 1298 C CA . ALA A 1 172 ? 3.111 -19.364 -9.451 1.00 76.00 172 ALA A CA 1
ATOM 1299 C C . ALA A 1 172 ? 3.585 -18.446 -10.585 1.00 76.00 172 ALA A C 1
ATOM 1301 O O . ALA A 1 172 ? 3.728 -18.903 -11.714 1.00 76.00 172 ALA A O 1
ATOM 1302 N N . ALA A 1 173 ? 3.881 -17.176 -10.291 1.00 71.50 173 ALA A N 1
ATOM 1303 C CA . ALA A 1 173 ? 4.424 -16.243 -11.274 1.00 71.50 173 ALA A CA 1
ATOM 1304 C C . ALA A 1 173 ? 5.775 -16.725 -11.820 1.00 71.50 173 ALA A C 1
ATOM 1306 O O . ALA A 1 173 ? 5.985 -16.708 -13.029 1.00 71.50 173 ALA A O 1
ATOM 1307 N N . TRP A 1 174 ? 6.659 -17.212 -10.949 1.00 75.31 174 TRP A N 1
ATOM 1308 C CA . TRP A 1 174 ? 7.939 -17.785 -11.350 1.00 75.31 174 TRP A CA 1
ATOM 1309 C C . TRP A 1 174 ? 7.759 -19.016 -12.249 1.00 75.31 174 TRP A C 1
ATOM 1311 O O . TRP A 1 174 ? 8.338 -19.063 -13.329 1.00 75.31 174 TRP A O 1
ATOM 1321 N N . ALA A 1 175 ? 6.877 -19.951 -11.884 1.00 80.00 175 ALA A N 1
ATOM 1322 C CA . ALA A 1 175 ? 6.566 -21.122 -12.705 1.00 80.00 175 ALA A CA 1
ATOM 1323 C C . ALA A 1 175 ? 5.961 -20.745 -14.072 1.00 80.00 175 ALA A C 1
ATOM 1325 O O . ALA A 1 175 ? 6.257 -21.383 -15.082 1.00 80.00 175 ALA A O 1
ATOM 1326 N N . VAL A 1 176 ? 5.134 -19.696 -14.133 1.00 75.69 176 VAL A N 1
ATOM 1327 C CA . VAL A 1 176 ? 4.584 -19.172 -15.396 1.00 75.69 176 VAL A CA 1
ATOM 1328 C C . VAL A 1 176 ? 5.689 -18.576 -16.273 1.00 75.69 176 VAL A C 1
ATOM 1330 O O . VAL A 1 176 ? 5.699 -18.817 -17.478 1.00 75.69 176 VAL A O 1
ATOM 1333 N N . ILE A 1 177 ? 6.642 -17.847 -15.688 1.00 74.31 177 ILE A N 1
ATOM 1334 C CA . ILE A 1 177 ? 7.786 -17.281 -16.420 1.00 74.31 177 ILE A CA 1
ATOM 1335 C C . ILE A 1 177 ? 8.691 -18.399 -16.954 1.00 74.31 177 ILE A C 1
ATOM 1337 O O . ILE A 1 177 ? 9.055 -18.377 -18.126 1.00 74.31 177 ILE A O 1
ATOM 1341 N N . GLU A 1 178 ? 8.986 -19.410 -16.135 1.00 76.06 178 GLU A N 1
ATOM 1342 C CA . GLU A 1 178 ? 9.796 -20.572 -16.526 1.00 76.06 178 GLU A CA 1
ATOM 1343 C C . GLU A 1 178 ? 9.147 -21.356 -17.685 1.00 76.06 178 GLU A C 1
ATOM 1345 O O . GLU A 1 178 ? 9.829 -21.815 -18.598 1.00 76.06 178 GLU A O 1
ATOM 1350 N N . THR A 1 179 ? 7.815 -21.485 -17.676 1.00 72.12 179 THR A N 1
ATOM 1351 C CA . THR A 1 179 ? 7.061 -22.252 -18.687 1.00 72.12 179 THR A CA 1
ATOM 1352 C C . THR A 1 179 ? 6.753 -21.472 -19.964 1.00 72.12 179 THR A C 1
ATOM 1354 O O . THR A 1 179 ? 6.592 -22.086 -21.019 1.00 72.12 179 THR A O 1
ATOM 1357 N N . THR A 1 180 ? 6.677 -20.141 -19.895 1.00 64.56 180 THR A N 1
ATOM 1358 C CA . THR A 1 180 ? 6.247 -19.286 -21.019 1.00 64.56 180 THR A CA 1
ATOM 1359 C C . THR A 1 180 ? 7.402 -18.483 -21.636 1.00 64.56 180 THR A C 1
ATOM 1361 O O . THR A 1 180 ? 7.239 -17.907 -22.712 1.00 64.56 180 THR A O 1
ATOM 1364 N N . GLY A 1 181 ? 8.581 -18.450 -21.003 1.00 63.84 181 GLY A N 1
ATOM 1365 C CA . GLY A 1 181 ? 9.738 -17.664 -21.449 1.00 63.84 181 GLY A CA 1
ATOM 1366 C C . GLY A 1 181 ? 9.481 -16.146 -21.496 1.00 63.84 181 GLY A C 1
ATOM 1367 O O . GLY A 1 181 ? 8.471 -15.648 -20.990 1.00 63.84 181 GLY A O 1
ATOM 1368 N N . ASP A 1 182 ? 10.379 -15.397 -22.154 1.00 62.06 182 ASP A N 1
ATOM 1369 C CA . ASP A 1 182 ? 10.346 -13.920 -22.276 1.00 62.06 182 ASP A CA 1
ATOM 1370 C C . ASP A 1 182 ? 9.070 -13.354 -22.941 1.00 62.06 182 ASP A C 1
ATOM 1372 O O . ASP A 1 182 ? 8.792 -12.152 -22.854 1.00 62.06 182 ASP A O 1
ATOM 1376 N N . SER A 1 183 ? 8.248 -14.208 -23.562 1.00 58.75 183 SER A N 1
ATOM 1377 C CA . SER A 1 183 ? 6.954 -13.850 -24.160 1.00 58.75 183 SER A CA 1
ATOM 1378 C C . SER A 1 183 ? 6.012 -13.177 -23.163 1.00 58.75 183 SER A C 1
ATOM 1380 O O . SER A 1 183 ? 5.346 -12.208 -23.516 1.00 58.75 183 SER A O 1
ATOM 1382 N N . PHE A 1 184 ? 5.973 -13.644 -21.910 1.00 59.78 184 PHE A N 1
ATOM 1383 C CA . PHE A 1 184 ? 5.036 -13.125 -20.908 1.00 59.78 184 PHE A CA 1
ATOM 1384 C C . PHE A 1 184 ? 5.393 -11.698 -20.470 1.00 59.78 184 PHE A C 1
ATOM 1386 O O . PHE A 1 184 ? 4.519 -10.840 -20.345 1.00 59.78 184 PHE A O 1
ATOM 1393 N N . ALA A 1 185 ? 6.689 -11.413 -20.304 1.00 57.41 185 ALA A N 1
ATOM 1394 C CA . ALA A 1 185 ? 7.178 -10.069 -20.005 1.00 57.41 185 ALA A CA 1
ATOM 1395 C C . ALA A 1 185 ? 6.942 -9.112 -21.188 1.00 57.41 185 ALA A C 1
ATOM 1397 O O . ALA A 1 185 ? 6.526 -7.969 -20.983 1.00 57.41 185 ALA A O 1
ATOM 1398 N N . GLY A 1 186 ? 7.137 -9.593 -22.422 1.00 58.94 186 GLY A N 1
ATOM 1399 C CA . GLY A 1 186 ? 6.841 -8.849 -23.648 1.00 58.94 186 GLY A CA 1
ATOM 1400 C C . GLY A 1 186 ? 5.349 -8.552 -23.838 1.00 58.94 186 GLY A C 1
ATOM 1401 O O . GLY A 1 186 ? 4.990 -7.444 -24.238 1.00 58.94 186 GLY A O 1
ATOM 1402 N N . GLU A 1 187 ? 4.467 -9.492 -23.496 1.00 62.78 187 GLU A N 1
ATOM 1403 C CA . GLU A 1 187 ? 3.013 -9.303 -23.530 1.00 62.78 187 GLU A CA 1
ATOM 1404 C C . GLU A 1 187 ? 2.517 -8.360 -22.429 1.00 62.78 187 GLU A C 1
ATOM 1406 O O . GLU A 1 187 ? 1.686 -7.496 -22.711 1.00 62.78 187 GLU A O 1
ATOM 1411 N N . LEU A 1 188 ? 3.063 -8.442 -21.210 1.00 55.88 188 LEU A N 1
ATOM 1412 C CA . LEU A 1 188 ? 2.790 -7.485 -20.128 1.00 55.88 188 LEU A CA 1
ATOM 1413 C C . LEU A 1 188 ? 3.246 -6.072 -20.501 1.00 55.88 188 LEU A C 1
ATOM 1415 O O . LEU A 1 188 ? 2.475 -5.118 -20.374 1.00 55.88 188 LEU A O 1
ATOM 1419 N N . ALA A 1 189 ? 4.463 -5.934 -21.029 1.00 57.91 189 ALA A N 1
ATOM 1420 C CA . ALA A 1 189 ? 4.969 -4.663 -21.536 1.00 57.91 189 ALA A CA 1
ATOM 1421 C C . ALA A 1 189 ? 4.130 -4.156 -22.723 1.00 57.91 189 ALA A C 1
ATOM 1423 O O . ALA A 1 189 ? 3.859 -2.959 -22.829 1.00 57.91 189 ALA A O 1
ATOM 1424 N N . GLY A 1 190 ? 3.659 -5.058 -23.587 1.00 60.00 190 GLY A N 1
ATOM 1425 C CA . GLY A 1 190 ? 2.765 -4.760 -24.703 1.00 60.00 190 GLY A CA 1
ATOM 1426 C C . GLY A 1 190 ? 1.374 -4.299 -24.261 1.00 60.00 190 GLY A C 1
ATOM 1427 O O . GLY A 1 190 ? 0.844 -3.351 -24.836 1.00 60.00 190 GLY A O 1
ATOM 1428 N N . LEU A 1 191 ? 0.801 -4.906 -23.221 1.00 59.75 191 LEU A N 1
ATOM 1429 C CA . LEU A 1 191 ? -0.470 -4.511 -22.600 1.00 59.75 191 LEU A CA 1
ATOM 1430 C C . LEU A 1 191 ? -0.378 -3.123 -21.965 1.00 59.75 191 LEU A C 1
ATOM 1432 O O . LEU A 1 191 ? -1.265 -2.294 -22.166 1.00 59.75 191 LEU A O 1
ATOM 1436 N N . VAL A 1 192 ? 0.724 -2.854 -21.264 1.00 58.84 192 VAL A N 1
ATOM 1437 C CA . VAL A 1 192 ? 1.021 -1.536 -20.689 1.00 58.84 192 VAL A CA 1
ATOM 1438 C C . VAL A 1 192 ? 1.225 -0.493 -21.791 1.00 58.84 192 VAL A C 1
ATOM 1440 O O . VAL A 1 192 ? 0.701 0.612 -21.707 1.00 58.84 192 VAL A O 1
ATOM 1443 N N . ARG A 1 193 ? 1.919 -0.837 -22.880 1.00 57.75 193 ARG A N 1
ATOM 1444 C CA . ARG A 1 193 ? 2.191 0.089 -23.993 1.00 57.75 193 ARG A CA 1
ATOM 1445 C C . ARG A 1 193 ? 0.984 0.315 -24.913 1.00 57.75 193 ARG A C 1
ATOM 1447 O O . ARG A 1 193 ? 0.891 1.363 -25.545 1.00 57.75 193 ARG A O 1
ATOM 1454 N N . ARG A 1 194 ? 0.042 -0.635 -24.969 1.00 59.28 194 ARG A N 1
ATOM 1455 C CA . ARG A 1 194 ? -1.271 -0.508 -25.636 1.00 59.28 194 ARG A CA 1
ATOM 1456 C C . ARG A 1 194 ? -2.324 0.178 -24.761 1.00 59.28 194 ARG A C 1
ATOM 1458 O O . ARG A 1 194 ? -3.484 0.256 -25.169 1.00 59.28 194 ARG A O 1
ATOM 1465 N N . GLN A 1 195 ? -1.953 0.663 -23.575 1.00 57.06 195 GLN A N 1
ATOM 1466 C CA . GLN A 1 195 ? -2.856 1.386 -22.692 1.00 57.06 195 GLN A CA 1
ATOM 1467 C C . GLN A 1 195 ? -3.385 2.644 -23.391 1.00 57.06 195 GLN A C 1
ATOM 1469 O O . GLN A 1 195 ? -2.708 3.661 -23.505 1.00 57.06 195 GLN A O 1
ATOM 1474 N N . SER A 1 196 ? -4.634 2.581 -23.843 1.00 57.28 196 SER A N 1
ATOM 1475 C CA . SER A 1 196 ? -5.410 3.777 -24.148 1.00 57.28 196 SER A CA 1
ATOM 1476 C C . SER A 1 196 ? -5.919 4.385 -22.837 1.00 57.28 196 SER A C 1
ATOM 1478 O O . SER A 1 196 ? -6.015 3.702 -21.815 1.00 57.28 196 SER A O 1
ATOM 1480 N N . ALA A 1 197 ? -6.294 5.667 -22.844 1.00 59.31 197 ALA A N 1
ATOM 1481 C CA . ALA A 1 197 ? -6.851 6.330 -21.659 1.00 59.31 197 ALA A CA 1
ATOM 1482 C C . ALA A 1 197 ? -8.035 5.550 -21.033 1.00 59.31 197 ALA A C 1
ATOM 1484 O O . ALA A 1 197 ? -8.210 5.557 -19.817 1.00 59.31 197 ALA A O 1
ATOM 1485 N N . LEU A 1 198 ? -8.792 4.802 -21.847 1.00 56.00 198 LEU A N 1
ATOM 1486 C CA . LEU A 1 198 ? -9.923 3.969 -21.425 1.00 56.00 198 LEU A CA 1
ATOM 1487 C C . LEU A 1 198 ? -9.520 2.762 -20.558 1.00 56.00 198 LEU A C 1
ATOM 1489 O O . LEU A 1 198 ? -10.210 2.467 -19.582 1.00 56.00 198 LEU A O 1
ATOM 1493 N N . SER A 1 199 ? -8.411 2.075 -20.859 1.00 64.81 199 SER A N 1
ATOM 1494 C CA . SER A 1 199 ? -7.975 0.923 -20.051 1.00 64.81 199 SER A CA 1
ATOM 1495 C C . SER A 1 199 ? -7.376 1.349 -18.707 1.00 64.81 199 SER A C 1
ATOM 1497 O O . SER A 1 199 ? -7.546 0.647 -17.710 1.00 64.81 199 SER A O 1
ATOM 1499 N N . GLY A 1 200 ? -6.765 2.538 -18.646 1.00 66.38 200 GLY A N 1
ATOM 1500 C CA . GLY A 1 200 ? -6.332 3.149 -17.386 1.00 66.38 200 GLY A CA 1
ATOM 1501 C C . GLY A 1 200 ? -7.507 3.479 -16.460 1.00 66.38 200 GLY A C 1
ATOM 1502 O O . GLY A 1 200 ? -7.465 3.160 -15.271 1.00 66.38 200 GLY A O 1
ATOM 1503 N N . VAL A 1 201 ? -8.588 4.045 -17.011 1.00 68.81 201 VAL A N 1
ATOM 1504 C CA . VAL A 1 201 ? -9.816 4.336 -16.250 1.00 68.81 201 VAL A CA 1
ATOM 1505 C C . VAL A 1 201 ? -10.461 3.048 -15.737 1.00 68.81 201 VAL A C 1
ATOM 1507 O O . VAL A 1 201 ? -10.813 2.978 -14.562 1.00 68.81 201 VAL A O 1
ATOM 1510 N N . LEU A 1 202 ? -10.557 2.004 -16.566 1.00 73.25 202 LEU A N 1
ATOM 1511 C CA . LEU A 1 202 ? -11.068 0.696 -16.137 1.00 73.25 202 LEU A CA 1
ATOM 1512 C C . LEU A 1 202 ? -10.247 0.102 -14.985 1.00 73.25 202 LEU A C 1
ATOM 1514 O O . LEU A 1 202 ? -10.824 -0.355 -14.001 1.00 73.25 202 LEU A O 1
ATOM 1518 N N . CYS A 1 203 ? -8.916 0.154 -15.066 1.00 70.44 203 CYS A N 1
ATOM 1519 C CA . CYS A 1 203 ? -8.043 -0.332 -13.998 1.00 70.44 203 CYS A CA 1
ATOM 1520 C C . CYS A 1 203 ? -8.264 0.442 -12.686 1.00 70.44 203 CYS A C 1
ATOM 1522 O O . CYS A 1 203 ? -8.432 -0.161 -11.625 1.00 70.44 203 CYS A O 1
ATOM 1524 N N . ALA A 1 204 ? -8.366 1.773 -12.757 1.00 72.31 204 ALA A N 1
ATOM 1525 C CA . ALA A 1 204 ? -8.665 2.605 -11.594 1.00 72.31 204 ALA A CA 1
ATOM 1526 C C . ALA A 1 204 ? -10.037 2.274 -10.980 1.00 72.31 204 ALA A C 1
ATOM 1528 O O . ALA A 1 204 ? -10.154 2.162 -9.759 1.00 72.31 204 ALA A O 1
ATOM 1529 N N . VAL A 1 205 ? -11.064 2.054 -11.809 1.00 78.94 205 VAL A N 1
ATOM 1530 C CA . VAL A 1 205 ? -12.403 1.648 -11.350 1.00 78.94 205 VAL A CA 1
ATOM 1531 C C . VAL A 1 205 ? -12.356 0.291 -10.644 1.00 78.94 205 VAL A C 1
ATOM 1533 O O . VAL A 1 205 ? -12.949 0.147 -9.576 1.00 78.94 205 VAL A O 1
ATOM 1536 N N . VAL A 1 206 ? -11.618 -0.684 -11.183 1.00 81.00 206 VAL A N 1
ATOM 1537 C CA . VAL A 1 206 ? -11.451 -2.007 -10.555 1.00 81.00 206 VAL A CA 1
ATOM 1538 C C . VAL A 1 206 ? -10.741 -1.892 -9.205 1.00 81.00 206 VAL A C 1
ATOM 1540 O O . VAL A 1 206 ? -11.198 -2.474 -8.223 1.00 81.00 206 VAL A O 1
ATOM 1543 N N . LEU A 1 207 ? -9.670 -1.100 -9.115 1.00 80.25 207 LEU A N 1
ATOM 1544 C CA . LEU A 1 207 ? -8.953 -0.873 -7.856 1.00 80.25 207 LEU A CA 1
ATOM 1545 C C . LEU A 1 207 ? -9.835 -0.181 -6.805 1.00 80.25 207 LEU A C 1
ATOM 1547 O O . LEU A 1 207 ? -9.822 -0.567 -5.635 1.00 80.25 207 LEU A O 1
ATOM 1551 N N . LEU A 1 208 ? -10.651 0.794 -7.212 1.00 81.56 208 LEU A N 1
ATOM 1552 C CA . LEU A 1 208 ? -11.617 1.450 -6.326 1.00 81.56 208 LEU A CA 1
ATOM 1553 C C . LEU A 1 208 ? -12.733 0.494 -5.877 1.00 81.56 208 LEU A C 1
ATOM 1555 O O . LEU A 1 208 ? -13.121 0.504 -4.705 1.00 81.56 208 LEU A O 1
ATOM 1559 N N . ALA A 1 209 ? -13.226 -0.367 -6.768 1.00 81.31 209 ALA A N 1
ATOM 1560 C CA . ALA A 1 209 ? -14.199 -1.404 -6.425 1.00 81.31 209 ALA A CA 1
ATOM 1561 C C . ALA A 1 209 ? -13.619 -2.409 -5.413 1.00 81.31 209 ALA A C 1
ATOM 1563 O O . ALA A 1 209 ? -14.280 -2.763 -4.435 1.00 81.31 209 ALA A O 1
ATOM 1564 N N . LEU A 1 210 ? -12.356 -2.809 -5.586 1.00 83.44 210 LEU A N 1
ATOM 1565 C CA . LEU A 1 210 ? -11.649 -3.671 -4.636 1.00 83.44 210 LEU A CA 1
ATOM 1566 C C . LEU A 1 210 ? -11.470 -2.994 -3.272 1.00 83.44 210 LEU A C 1
ATOM 1568 O O . LEU A 1 210 ? -11.737 -3.618 -2.247 1.00 83.44 210 LEU A O 1
ATOM 1572 N N . LEU A 1 211 ? -11.086 -1.715 -3.237 1.00 82.62 211 LEU A N 1
ATOM 1573 C CA . LEU A 1 211 ? -10.946 -0.961 -1.986 1.00 82.62 211 LEU A CA 1
ATOM 1574 C C . LEU A 1 211 ? -12.276 -0.801 -1.249 1.00 82.62 211 LEU A C 1
ATOM 1576 O O . LEU A 1 211 ? -12.337 -0.999 -0.037 1.00 82.62 211 LEU A O 1
ATOM 1580 N N . THR A 1 212 ? -13.348 -0.467 -1.965 1.00 81.62 212 THR A N 1
ATOM 1581 C CA . THR A 1 212 ? -14.682 -0.306 -1.364 1.00 81.62 212 THR A CA 1
ATOM 1582 C C . THR A 1 212 ? -15.235 -1.636 -0.854 1.00 81.62 212 THR A C 1
ATOM 1584 O O . THR A 1 212 ? -15.746 -1.691 0.269 1.00 81.62 212 THR A O 1
ATOM 1587 N N . GLY A 1 213 ? -15.063 -2.723 -1.614 1.00 81.19 213 GLY A N 1
ATOM 1588 C CA . GLY A 1 213 ? -15.401 -4.079 -1.177 1.00 81.19 213 GLY A CA 1
ATOM 1589 C C . GLY A 1 213 ? -14.593 -4.512 0.049 1.00 81.19 213 GLY A C 1
ATOM 1590 O O . GLY A 1 213 ? -15.157 -5.007 1.027 1.00 81.19 213 GLY A O 1
ATOM 1591 N N . SER A 1 214 ? -13.289 -4.242 0.044 1.00 85.75 214 SER A N 1
ATOM 1592 C CA . SER A 1 214 ? -12.400 -4.498 1.176 1.00 85.75 214 SER A CA 1
ATOM 1593 C C . SER A 1 214 ? -12.815 -3.715 2.423 1.00 85.75 214 SER A C 1
ATOM 1595 O O . SER A 1 214 ? -12.908 -4.278 3.514 1.00 85.75 214 SER A O 1
ATOM 1597 N N . TYR A 1 215 ? -13.137 -2.429 2.274 1.00 82.00 215 TYR A N 1
ATOM 1598 C CA . TYR A 1 215 ? -13.602 -1.580 3.368 1.00 82.00 215 TYR A CA 1
ATOM 1599 C C . TYR A 1 215 ? -14.914 -2.098 3.972 1.00 82.00 215 TYR A C 1
ATOM 1601 O O . TYR A 1 215 ? -15.047 -2.192 5.198 1.00 82.00 215 TYR A O 1
ATOM 1609 N N . ALA A 1 216 ? -15.868 -2.500 3.127 1.00 80.12 216 ALA A N 1
ATOM 1610 C CA . ALA A 1 216 ? -17.121 -3.107 3.567 1.00 80.12 216 ALA A CA 1
ATOM 1611 C C . ALA A 1 216 ? -16.882 -4.424 4.324 1.00 80.12 216 ALA A C 1
ATOM 1613 O O . ALA A 1 216 ? -17.504 -4.656 5.366 1.00 80.12 216 ALA A O 1
ATOM 1614 N N . LEU A 1 217 ? -15.944 -5.250 3.849 1.00 79.69 217 LEU A N 1
ATOM 1615 C CA . LEU A 1 217 ? -15.547 -6.492 4.504 1.00 79.69 217 LEU A CA 1
ATOM 1616 C C . LEU A 1 217 ? -14.919 -6.207 5.877 1.00 79.69 217 LEU A C 1
ATOM 1618 O O . LEU A 1 217 ? -15.383 -6.746 6.882 1.00 79.69 217 LEU A O 1
ATOM 1622 N N . SER A 1 218 ? -13.941 -5.300 5.962 1.00 79.69 218 SER A N 1
ATOM 1623 C CA . SER A 1 218 ? -13.325 -4.871 7.227 1.00 79.69 218 SER A CA 1
ATOM 1624 C C . SER A 1 218 ? -14.360 -4.354 8.234 1.00 79.69 218 SER A C 1
ATOM 1626 O O . SER A 1 218 ? -14.323 -4.732 9.407 1.00 79.69 218 SER A O 1
ATOM 1628 N N . LEU A 1 219 ? -15.327 -3.546 7.783 1.00 80.00 219 LEU A N 1
ATOM 1629 C CA . LEU A 1 219 ? -16.438 -3.069 8.613 1.00 80.00 219 LEU A CA 1
ATOM 1630 C C . LEU A 1 219 ? -17.356 -4.197 9.089 1.00 80.00 219 LEU A C 1
ATOM 1632 O O . LEU A 1 219 ? -17.883 -4.139 10.202 1.00 80.00 219 LEU A O 1
ATOM 1636 N N . HIS A 1 220 ? -17.595 -5.192 8.242 1.00 80.81 220 HIS A N 1
ATOM 1637 C CA . HIS A 1 220 ? -18.421 -6.336 8.593 1.00 80.81 220 HIS A CA 1
ATOM 1638 C C . HIS A 1 220 ? -17.766 -7.172 9.695 1.00 80.81 220 HIS A C 1
ATOM 1640 O O . HIS A 1 220 ? -18.418 -7.497 10.688 1.00 80.81 220 HIS A O 1
ATOM 1646 N N . TRP A 1 221 ? -16.473 -7.471 9.556 1.00 78.50 221 TRP A N 1
ATOM 1647 C CA . TRP A 1 221 ? -15.739 -8.262 10.542 1.00 78.50 221 TRP A CA 1
ATOM 1648 C C . TRP A 1 221 ? -15.578 -7.520 11.861 1.00 78.50 221 TRP A C 1
ATOM 1650 O O . TRP A 1 221 ? -15.894 -8.088 12.902 1.00 78.50 221 TRP A O 1
ATOM 1660 N N . ILE A 1 222 ? -15.193 -6.240 11.836 1.00 77.44 222 ILE A N 1
ATOM 1661 C CA . ILE A 1 222 ? -14.986 -5.488 13.076 1.00 77.44 222 ILE A CA 1
ATOM 1662 C C . ILE A 1 222 ? -16.278 -5.318 13.874 1.00 77.44 222 ILE A C 1
ATOM 1664 O O . ILE A 1 222 ? -16.215 -5.190 15.085 1.00 77.44 222 ILE A O 1
ATOM 1668 N N . LYS A 1 223 ? -17.460 -5.334 13.245 1.00 73.69 223 LYS A N 1
ATOM 1669 C CA . LYS A 1 223 ? -18.745 -5.303 13.966 1.00 73.69 223 LYS A CA 1
ATOM 1670 C C . LYS A 1 223 ? -19.047 -6.596 14.722 1.00 73.69 223 LYS A C 1
ATOM 1672 O O . LYS A 1 223 ? -19.779 -6.536 15.700 1.00 73.69 223 LYS A O 1
ATOM 1677 N N . ARG A 1 224 ? -18.514 -7.735 14.268 1.00 66.88 224 ARG A N 1
ATOM 1678 C CA . ARG A 1 224 ? -18.717 -9.051 14.895 1.00 66.88 224 ARG A CA 1
ATOM 1679 C C . ARG A 1 224 ? -17.710 -9.360 16.006 1.00 66.88 224 ARG A C 1
ATOM 1681 O O . ARG A 1 224 ? -17.875 -10.361 16.689 1.00 66.88 224 ARG A O 1
ATOM 1688 N N . VAL A 1 225 ? -16.662 -8.548 16.164 1.00 64.50 225 VAL A N 1
ATOM 1689 C CA . VAL A 1 225 ? -15.691 -8.719 17.251 1.00 64.50 225 VAL A CA 1
ATOM 1690 C C . VAL A 1 225 ? -16.256 -8.078 18.519 1.00 64.50 225 VAL A C 1
ATOM 1692 O O . VAL A 1 225 ? -16.300 -6.850 18.646 1.00 64.50 225 VAL A O 1
ATOM 1695 N N . GLU A 1 226 ? -16.726 -8.910 19.440 1.00 55.03 226 GLU A N 1
ATOM 1696 C CA . GLU A 1 226 ? -17.048 -8.510 20.811 1.00 55.03 226 GLU A CA 1
ATOM 1697 C C . GLU A 1 226 ? -15.727 -8.400 21.593 1.00 55.03 226 GLU A C 1
ATOM 1699 O O . GLU A 1 226 ? -14.901 -9.312 21.534 1.00 55.03 226 GLU A O 1
ATOM 1704 N N . PHE A 1 227 ? -15.486 -7.247 22.227 1.00 56.34 227 PHE A N 1
ATOM 1705 C CA . PHE A 1 227 ? -14.269 -6.941 22.993 1.00 56.34 227 PHE A CA 1
ATOM 1706 C C . PHE A 1 227 ? -14.564 -6.938 24.488 1.00 56.34 227 PHE A C 1
ATOM 1708 O O . PHE A 1 227 ? -15.659 -6.445 24.841 1.00 56.34 227 PHE A O 1
#

Secondary structure (DSSP, 8-state):
-HHHHHHHHHHHHHHHHHHHH-HHHHHHHHHHHHHHHTSTTHHHHHHHHHHHHHHHHHHHHHHTTSHHHHHHHHTSS--HHHHHHHHHHHHHHHHHHHHHHHHHHHHHGGG-GGGTTS---TTTHHHHHHHHHHHHHHHHHHHHHHHHHHHHHHTHHHHHHHHHHHHHHHHHHHHHHHHHTTHHHHHHHHHHHT--HHHHHHHHHHHHHHHHHHHHHHHHHHHH---

Foldseek 3Di:
DVVQVVLLVVVVVVVVVVCVVVVVVVVVLVVLQVVLLPDPNNLVSLLVSLLVLLVVLLLVLLQCLDDPNVVVNVVRPHDLLSSLVSSLVCSQVVSLVSSVVSLVCQLCVVVDPVPPDDDDPNPVSNVVSVVSSVVSNLSSLVCSLQRNLLSNQPRVHSSVVVVVVVVVVVVVVVVCCVVVPCVVVVVVVVVVVPDDVVVVVVSVVVSVVSNVVSSVSSSVRSVPDDD

Sequence (227 aa):
MDKENTVMKGLLIKDLLWWRTNVAQIAVLAALVVCYSCSDARIFGYLFTCLITVAVFIGTATADVEGNSARQTFTMPFTRRQFVAEKYLTCLAMPALVGAVLFTLAAVLPAAPWLDGATAQTGENWSQATLFFLVALAGIVLMTAVGLPLGIRFGQGGRYIMATVFALAFLAAWAVIETTGDSFAGELAGLVRRQSALSGVLCAVVLLALLTGSYALSLHWIKRVEF